Protein AF-A0A529SZR8-F1 (afdb_monomer_lite)

Foldseek 3Di:
DFQAQFFEWLDDDPPIDGLFGFHWFWAFPQQFTQWTFTFGDDDPPPPTFTATDGLQQWAWDDDPNDIHIHHNDHSVRRVPHDGDDCVLQDQDPPPPPPPPDDDDDDDDDDPDDDPDDPRNRDGTHIQVRQAQFWEWQDDDPPIDTLFGFHGFDADSSRGGQWTFTFGDDDPSHPTDTATDGPNQWDWDDDPSDIGIHHNDHSVVRVPDD

Secondary structure (DSSP, 8-state):
---TT-EEES-SSTT--EEEEEEEEEE-TTSBEEEEEEEES-BTTBT-EEEEEEGGGEEEEEETTEEEEEESS-HHHHHHSPPP--GGGSPPPP------PPP------PPP--------PPSSEEGGGTTT-EEES-SSTTPPEEEEEEEEEEPTTSBEEEEEEEES-BTTBT-EEEEEEGGG-EEEEETTEEEEE-SS-HHHHHH--

Radius of gyration: 20.01 Å; chains: 1; bounding box: 51×50×46 Å

Sequence (209 aa):
SNIIGESVYNGTGDDAQNIGKVDDVVFDSSGKAKSAIIGVGGFLGVGKKDVAFDYAKLEWAEKNGDRWLVAKSTKDELNALPAFDRKPYDPAPAQATDATQPANNTTAQAPAAAPAEPVKKAEGNLASNIMGESVYNGTADDAQKIGDVNDIVLAKDGKAESLVIGVGGFLGIGEKNVAYDFAKAKWAEKNGDRWLVAETTKEELQAQP

pLDDT: mean 83.84, std 17.18, range [33.53, 96.88]

Structure (mmCIF, N/CA/C/O backbone):
data_AF-A0A529SZR8-F1
#
_entry.id   AF-A0A529SZR8-F1
#
loop_
_atom_site.group_PDB
_atom_site.id
_atom_site.type_symbol
_atom_site.label_atom_id
_atom_site.label_alt_id
_atom_site.label_comp_id
_atom_site.label_asym_id
_atom_site.label_entity_id
_atom_site.label_seq_id
_atom_site.pdbx_PDB_ins_code
_atom_site.Cartn_x
_atom_site.Cartn_y
_atom_site.Cartn_z
_atom_site.occupancy
_atom_site.B_iso_or_equiv
_atom_site.auth_seq_id
_atom_site.auth_comp_id
_atom_site.auth_asym_id
_atom_site.auth_atom_id
_atom_site.pdbx_PDB_model_num
ATOM 1 N N . SER A 1 1 ? -0.287 9.260 -0.100 1.00 60.16 1 SER A N 1
ATOM 2 C CA . SER A 1 1 ? 0.022 9.289 1.347 1.00 60.16 1 SER A CA 1
ATOM 3 C C . SER A 1 1 ? 0.353 7.888 1.802 1.00 60.16 1 SER A C 1
ATOM 5 O O . SER A 1 1 ? -0.333 6.980 1.346 1.00 60.16 1 SER A O 1
ATOM 7 N N . ASN A 1 2 ? 1.352 7.720 2.672 1.00 76.69 2 ASN A N 1
ATOM 8 C CA . ASN A 1 2 ? 1.673 6.419 3.251 1.00 76.69 2 ASN A CA 1
ATOM 9 C C . ASN A 1 2 ? 0.632 6.076 4.329 1.00 76.69 2 ASN A C 1
ATOM 11 O O . ASN A 1 2 ? 0.364 6.885 5.212 1.00 76.69 2 ASN A O 1
ATOM 15 N N . ILE A 1 3 ? -0.014 4.922 4.192 1.00 88.19 3 ILE A N 1
ATOM 16 C CA . ILE A 1 3 ? -1.025 4.424 5.131 1.00 88.19 3 ILE A CA 1
ATOM 17 C C . ILE A 1 3 ? -0.442 3.409 6.117 1.00 88.19 3 ILE A C 1
ATOM 19 O O . ILE A 1 3 ? -0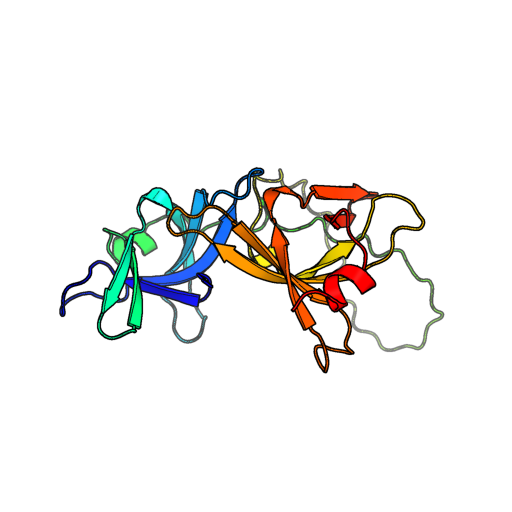.995 3.185 7.190 1.00 88.19 3 ILE A O 1
ATOM 23 N N . ILE A 1 4 ? 0.667 2.768 5.761 1.00 91.12 4 ILE A N 1
ATOM 24 C CA . ILE A 1 4 ? 1.287 1.750 6.597 1.00 91.12 4 ILE A CA 1
ATOM 25 C C . ILE A 1 4 ? 2.010 2.458 7.733 1.00 91.12 4 ILE A C 1
ATOM 27 O O . ILE A 1 4 ? 2.700 3.458 7.548 1.00 91.12 4 ILE A O 1
ATOM 31 N N . GLY A 1 5 ? 1.817 1.950 8.942 1.00 90.62 5 GLY A N 1
ATOM 32 C CA . GLY A 1 5 ? 2.246 2.599 10.166 1.00 90.62 5 GLY A CA 1
ATOM 33 C C . GLY A 1 5 ? 1.282 3.674 10.668 1.00 90.62 5 GLY A C 1
ATOM 34 O O . GLY A 1 5 ? 1.526 4.204 11.754 1.00 90.62 5 GLY A O 1
ATOM 35 N N . GLU A 1 6 ? 0.191 3.973 9.961 1.00 92.88 6 GLU A N 1
ATOM 36 C CA . GLU A 1 6 ? -0.796 4.952 10.414 1.00 92.88 6 GLU A CA 1
ATOM 37 C C . GLU A 1 6 ? -1.554 4.452 11.649 1.00 92.88 6 GLU A C 1
ATOM 39 O O . GLU A 1 6 ? -1.863 3.262 11.780 1.00 92.88 6 GLU A O 1
ATOM 44 N N . SER A 1 7 ? -1.847 5.361 12.576 1.00 93.94 7 SER A N 1
ATOM 45 C CA . SER A 1 7 ? -2.616 5.023 13.770 1.00 93.94 7 SER A CA 1
ATOM 46 C C . SER A 1 7 ? -4.104 4.953 13.448 1.00 93.94 7 SER A C 1
ATOM 48 O O . SER A 1 7 ? -4.646 5.799 12.735 1.00 93.94 7 SER A O 1
ATOM 50 N N . VAL A 1 8 ? -4.778 3.954 14.013 1.00 96.31 8 VAL A N 1
ATOM 51 C CA . VAL A 1 8 ? -6.223 3.781 13.869 1.00 96.31 8 VAL A CA 1
ATOM 52 C C . VAL A 1 8 ? -6.904 4.143 15.182 1.00 96.31 8 VAL A C 1
ATOM 54 O O . VAL A 1 8 ? -6.558 3.610 16.240 1.00 96.31 8 VAL A O 1
ATOM 57 N N . TYR A 1 9 ? -7.888 5.030 15.102 1.00 96.88 9 TYR A N 1
ATOM 58 C CA . TYR A 1 9 ? -8.708 5.496 16.213 1.00 96.88 9 TYR A CA 1
ATOM 59 C C . TYR A 1 9 ? -10.170 5.105 16.016 1.00 96.88 9 TYR A C 1
ATOM 61 O O . TYR A 1 9 ? -10.629 4.893 14.896 1.00 96.88 9 TYR A O 1
ATOM 69 N N . ASN A 1 10 ? -10.925 5.041 17.110 1.00 96.44 10 ASN A N 1
ATOM 70 C CA . ASN A 1 10 ? -12.364 4.769 17.060 1.00 96.44 10 ASN A CA 1
ATOM 71 C C . ASN A 1 10 ? -13.233 5.998 16.708 1.00 96.44 10 ASN A C 1
ATOM 73 O O . ASN A 1 10 ? -14.450 5.876 16.568 1.00 96.44 10 ASN A O 1
ATOM 77 N N . GLY A 1 11 ? -12.631 7.184 16.574 1.00 95.25 11 GLY A N 1
ATOM 78 C CA . GLY A 1 11 ? -13.342 8.433 16.310 1.00 95.25 11 GLY A CA 1
ATOM 79 C C . GLY A 1 11 ? -12.417 9.623 16.048 1.00 95.25 11 GLY A C 1
ATOM 80 O O . GLY A 1 11 ? -11.200 9.478 15.929 1.00 95.25 11 GLY A O 1
ATOM 81 N N . THR A 1 12 ? -13.016 10.813 15.960 1.00 93.69 12 THR A N 1
ATOM 82 C CA . THR A 1 12 ? -12.321 12.099 15.746 1.00 93.69 12 THR A CA 1
ATOM 83 C C . THR A 1 12 ? -12.397 13.050 16.944 1.00 93.69 12 THR A C 1
ATOM 85 O O . THR A 1 12 ? -11.843 14.148 16.887 1.00 93.69 12 THR A O 1
ATOM 88 N N . GLY A 1 13 ? -13.146 12.672 17.984 1.00 89.44 13 GLY A N 1
ATOM 89 C CA . GLY A 1 13 ? -13.326 13.461 19.202 1.00 89.44 13 GLY A CA 1
ATOM 90 C C . GLY A 1 13 ? -12.082 13.462 20.088 1.00 89.44 13 GLY A C 1
ATOM 91 O O . GLY A 1 13 ? -11.157 12.680 19.884 1.00 89.44 13 GLY A O 1
ATOM 92 N N . ASP A 1 14 ? -12.066 14.331 21.096 1.00 87.88 14 ASP A N 1
ATOM 93 C CA . ASP A 1 14 ? -10.957 14.394 22.061 1.00 87.88 14 ASP A CA 1
ATOM 94 C C . ASP A 1 14 ? -10.896 13.148 22.971 1.00 87.88 14 ASP A C 1
ATOM 96 O O . ASP A 1 14 ? -9.876 12.881 23.600 1.00 87.88 14 ASP A O 1
ATOM 100 N N . ASP A 1 15 ? -11.978 12.369 23.020 1.00 91.12 15 ASP A N 1
ATOM 101 C CA . ASP A 1 15 ? -12.096 11.077 23.695 1.00 91.12 15 ASP A CA 1
ATOM 102 C C . ASP A 1 15 ? -11.741 9.881 22.794 1.00 91.12 15 ASP A C 1
ATOM 104 O O . ASP A 1 15 ? -11.826 8.731 23.236 1.00 91.12 15 ASP A O 1
ATOM 108 N N . ALA A 1 16 ? -11.340 10.129 21.540 1.00 93.81 16 ALA A N 1
ATOM 109 C CA . ALA A 1 16 ? -10.971 9.079 20.605 1.00 93.81 16 ALA A CA 1
ATOM 110 C C . ALA A 1 16 ? -9.786 8.263 21.134 1.00 93.81 16 ALA A C 1
ATOM 112 O O . ALA A 1 16 ? -8.747 8.783 21.545 1.00 93.81 16 ALA A O 1
ATOM 113 N N . GLN A 1 17 ? -9.930 6.946 21.079 1.00 94.50 17 GLN A N 1
ATOM 114 C CA . GLN A 1 17 ? -8.947 6.002 21.585 1.00 94.50 17 GLN A CA 1
ATOM 115 C C . GLN A 1 17 ? -8.199 5.366 20.425 1.00 94.50 17 GLN A C 1
ATOM 117 O O . GLN A 1 17 ? -8.811 4.963 19.434 1.00 94.50 17 GLN A O 1
ATOM 122 N N . ASN A 1 18 ? -6.880 5.226 20.571 1.00 94.81 18 ASN A N 1
ATOM 123 C CA . ASN A 1 18 ? -6.089 4.417 19.653 1.00 94.81 18 ASN A CA 1
ATOM 124 C C . ASN A 1 18 ? -6.473 2.941 19.831 1.00 94.81 18 ASN A C 1
ATOM 126 O O . ASN A 1 18 ? -6.299 2.345 20.902 1.00 94.81 18 ASN A O 1
ATOM 130 N N . ILE A 1 19 ? -6.983 2.347 18.760 1.00 95.50 19 ILE A N 1
ATOM 131 C CA . ILE A 1 19 ? -7.411 0.950 18.735 1.00 95.50 19 ILE A CA 1
ATOM 132 C C . ILE A 1 19 ? -6.392 0.048 18.032 1.00 95.50 19 ILE A C 1
ATOM 134 O O . ILE A 1 19 ? -6.389 -1.154 18.291 1.00 95.50 19 ILE A O 1
ATOM 138 N N . GLY A 1 20 ? -5.458 0.607 17.260 1.00 95.12 20 GLY A N 1
ATOM 139 C CA . GLY A 1 20 ? -4.378 -0.142 16.624 1.00 95.12 20 GLY A CA 1
ATOM 140 C C . GLY A 1 20 ? -3.509 0.706 15.699 1.00 95.12 20 GLY A C 1
ATOM 141 O O . GLY A 1 20 ? -3.562 1.939 15.703 1.00 95.12 20 GLY A O 1
ATOM 142 N N . LYS A 1 21 ? -2.706 0.021 14.886 1.00 94.81 21 LYS A N 1
ATOM 143 C CA . LYS A 1 21 ? -1.865 0.608 13.835 1.00 94.81 21 LYS A CA 1
ATOM 144 C C . LYS A 1 21 ? -2.020 -0.211 12.558 1.00 94.81 21 LYS A C 1
ATOM 146 O O . LYS A 1 21 ? -2.128 -1.431 12.635 1.00 94.81 21 LYS A O 1
ATOM 151 N N . VAL A 1 22 ? -2.041 0.437 11.401 1.00 95.50 22 VAL A N 1
ATOM 152 C CA . VAL A 1 22 ? -2.029 -0.272 10.117 1.00 95.50 22 VAL A CA 1
ATOM 153 C C . VAL A 1 22 ? -0.654 -0.894 9.915 1.00 95.50 22 VAL A C 1
ATOM 155 O O . VAL A 1 22 ? 0.346 -0.187 9.862 1.00 95.50 22 VAL A O 1
ATOM 158 N N . ASP A 1 23 ? -0.599 -2.211 9.796 1.00 94.38 23 ASP A N 1
ATOM 159 C CA . ASP A 1 23 ? 0.625 -2.953 9.501 1.00 94.38 23 ASP A CA 1
ATOM 160 C C . ASP A 1 23 ? 0.774 -3.262 8.013 1.00 94.38 23 ASP A C 1
ATOM 162 O O . ASP A 1 23 ? 1.888 -3.464 7.539 1.00 94.38 23 ASP A O 1
ATOM 166 N N . ASP A 1 24 ? -0.339 -3.346 7.283 1.00 95.31 24 ASP A N 1
ATOM 167 C CA . ASP A 1 24 ? -0.343 -3.669 5.858 1.00 95.31 24 ASP A CA 1
ATOM 168 C C . ASP A 1 24 ? -1.673 -3.292 5.194 1.00 95.31 24 ASP A C 1
ATOM 170 O O . ASP A 1 24 ? -2.651 -2.955 5.868 1.00 95.31 24 ASP A O 1
ATOM 174 N N . VAL A 1 25 ? -1.737 -3.402 3.870 1.00 95.81 25 VAL A N 1
ATOM 175 C CA . VAL A 1 25 ? -2.968 -3.234 3.087 1.00 95.81 25 VAL A CA 1
ATOM 176 C C . VAL A 1 25 ? -3.068 -4.339 2.048 1.00 95.81 25 VAL A C 1
ATOM 178 O O . VAL A 1 25 ? -2.117 -4.605 1.324 1.00 95.81 25 VAL A O 1
ATOM 181 N N . VAL A 1 26 ? -4.239 -4.961 1.944 1.00 95.75 26 VAL A N 1
ATOM 182 C CA . VAL A 1 26 ? -4.560 -5.908 0.873 1.00 95.75 26 VAL A CA 1
ATOM 183 C C . VAL A 1 26 ? -5.189 -5.139 -0.282 1.00 95.75 26 VAL A C 1
ATOM 185 O O . VAL A 1 26 ? -6.295 -4.602 -0.150 1.00 95.75 26 VAL A O 1
ATOM 188 N N . PHE A 1 27 ? -4.509 -5.120 -1.421 1.00 94.19 27 PHE A N 1
ATOM 189 C CA . PHE A 1 27 ? -5.023 -4.620 -2.692 1.00 94.19 27 PHE A CA 1
ATOM 190 C C . PHE A 1 27 ? -5.621 -5.751 -3.518 1.00 94.19 27 PHE A C 1
ATOM 192 O O . PHE A 1 27 ? -5.106 -6.866 -3.514 1.00 94.19 27 PHE A O 1
ATOM 199 N N . ASP A 1 28 ? -6.679 -5.469 -4.270 1.00 91.94 28 ASP A N 1
ATOM 200 C CA . ASP A 1 28 ? -7.080 -6.344 -5.369 1.00 91.94 28 ASP A CA 1
ATOM 201 C C . ASP A 1 28 ? -6.142 -6.204 -6.583 1.00 91.94 28 ASP A C 1
ATOM 203 O O . ASP A 1 28 ? -5.186 -5.424 -6.591 1.00 91.94 28 ASP A O 1
ATOM 207 N N . SER A 1 29 ? -6.412 -6.976 -7.635 1.00 84.75 29 SER A N 1
ATOM 208 C CA . SER A 1 29 ? -5.648 -6.943 -8.887 1.00 84.75 29 SER A CA 1
ATOM 209 C C . SER A 1 29 ? -5.723 -5.604 -9.630 1.00 84.75 29 SER A C 1
ATOM 211 O O . SER A 1 29 ? -4.870 -5.339 -10.472 1.00 84.75 29 SER A O 1
ATOM 213 N N . SER A 1 30 ? -6.707 -4.754 -9.319 1.00 87.56 30 SER A N 1
ATOM 214 C CA . SER A 1 30 ? -6.853 -3.410 -9.889 1.00 87.56 30 SER A CA 1
ATOM 215 C C . SER A 1 30 ? -6.124 -2.329 -9.085 1.00 87.56 30 SER A C 1
ATOM 217 O O . SER A 1 30 ? -6.127 -1.163 -9.479 1.00 87.56 30 SER A O 1
ATOM 219 N N . GLY A 1 31 ? -5.506 -2.701 -7.958 1.00 90.50 31 GLY A N 1
ATOM 220 C CA . GLY A 1 31 ? -4.855 -1.766 -7.046 1.00 90.50 31 GLY A CA 1
ATOM 221 C C . GLY A 1 31 ? -5.817 -1.080 -6.081 1.00 90.50 31 GLY A C 1
ATOM 222 O O . GLY A 1 31 ? -5.446 -0.083 -5.466 1.00 90.50 31 GLY A O 1
ATOM 223 N N . LYS A 1 32 ? -7.054 -1.565 -5.926 1.00 94.88 32 LYS A N 1
ATOM 224 C CA . LYS A 1 32 ? -7.981 -1.016 -4.934 1.00 94.88 32 LYS A CA 1
ATOM 225 C C . LYS A 1 32 ? -7.801 -1.715 -3.596 1.00 94.88 32 LYS A C 1
ATOM 227 O O . LYS A 1 32 ? -7.838 -2.942 -3.513 1.00 94.88 32 LYS A O 1
ATOM 232 N N . ALA A 1 33 ? -7.622 -0.932 -2.536 1.00 95.31 33 ALA A N 1
ATOM 233 C CA . ALA A 1 33 ? -7.541 -1.459 -1.185 1.00 95.31 33 ALA A CA 1
ATOM 234 C C . ALA A 1 33 ? -8.872 -2.123 -0.802 1.00 95.31 33 ALA A C 1
ATOM 236 O O . ALA A 1 33 ? -9.926 -1.480 -0.778 1.00 95.31 33 ALA A O 1
ATOM 237 N N . LYS A 1 34 ? -8.825 -3.425 -0.511 1.00 95.75 34 LYS A N 1
ATOM 238 C CA . LYS A 1 34 ? -9.959 -4.189 0.026 1.00 95.75 34 LYS A CA 1
ATOM 239 C C . LYS A 1 34 ? -9.965 -4.158 1.546 1.00 95.75 34 LYS A C 1
ATOM 241 O O . LYS A 1 34 ? -11.023 -4.088 2.167 1.00 95.75 34 LYS A O 1
ATOM 246 N N . SER A 1 35 ? -8.788 -4.246 2.158 1.00 95.69 35 SER A N 1
ATOM 247 C CA . SER A 1 35 ? -8.670 -4.337 3.611 1.00 95.69 35 SER A CA 1
ATOM 248 C C . SER A 1 35 ? -7.387 -3.694 4.107 1.00 95.69 35 SER A C 1
ATOM 250 O O . SER A 1 35 ? -6.339 -3.848 3.487 1.00 95.69 35 SER A O 1
ATOM 252 N N . ALA A 1 36 ? -7.464 -3.012 5.245 1.00 96.50 36 ALA A N 1
ATOM 253 C CA . ALA A 1 36 ? -6.294 -2.661 6.034 1.00 96.50 36 ALA A CA 1
ATOM 254 C C . ALA A 1 36 ? -6.040 -3.774 7.051 1.00 96.50 36 ALA A C 1
ATOM 256 O O . ALA A 1 36 ? -6.969 -4.252 7.706 1.00 96.50 36 ALA A O 1
ATOM 257 N N . ILE A 1 37 ? -4.787 -4.184 7.188 1.00 96.62 37 ILE A N 1
ATOM 258 C CA . ILE A 1 37 ? -4.362 -5.112 8.228 1.00 96.62 37 ILE A CA 1
ATOM 259 C C . ILE A 1 37 ? -3.981 -4.271 9.435 1.00 96.62 37 ILE A C 1
ATOM 261 O O . ILE A 1 37 ? -3.015 -3.514 9.390 1.00 96.62 37 ILE A O 1
ATOM 265 N N . ILE A 1 38 ? -4.781 -4.357 10.491 1.00 96.69 38 ILE A N 1
ATOM 266 C CA . ILE A 1 38 ? -4.620 -3.564 11.704 1.00 96.69 38 ILE A CA 1
ATOM 267 C C . ILE A 1 38 ? -4.003 -4.455 12.776 1.00 96.69 38 ILE A C 1
ATOM 269 O O . ILE A 1 38 ? -4.589 -5.459 13.178 1.00 96.69 38 ILE A O 1
ATOM 273 N N . GLY A 1 39 ? -2.835 -4.059 13.260 1.00 95.81 39 GLY A N 1
ATOM 274 C CA . GLY A 1 39 ? -2.213 -4.625 14.441 1.00 95.81 39 GLY A CA 1
ATOM 275 C C . GLY A 1 39 ? -2.908 -4.123 15.697 1.00 95.81 39 GLY A C 1
ATOM 276 O O . GLY A 1 39 ? -2.880 -2.924 16.002 1.00 95.81 39 GLY A O 1
ATOM 277 N N . VAL A 1 40 ? -3.518 -5.039 16.444 1.00 93.75 40 VAL A N 1
ATOM 278 C CA . VAL A 1 40 ? -4.183 -4.759 17.715 1.00 93.75 40 VAL A CA 1
ATOM 279 C C . VAL A 1 40 ? -3.451 -5.404 18.886 1.00 93.75 40 VAL A C 1
ATOM 281 O O . VAL A 1 40 ? -3.021 -6.557 18.840 1.00 93.75 40 VAL A O 1
ATOM 284 N N . GLY A 1 41 ? -3.295 -4.620 19.955 1.00 83.88 41 GLY A N 1
ATOM 285 C CA . GLY A 1 41 ? -2.601 -5.047 21.169 1.00 83.88 41 GLY A CA 1
ATOM 286 C C . GLY A 1 41 ? -1.080 -5.175 21.018 1.00 83.88 41 GLY A C 1
ATOM 287 O O . GLY A 1 41 ? -0.484 -4.707 20.051 1.00 83.88 41 GLY A O 1
ATOM 288 N N . GLY A 1 42 ? -0.462 -5.793 22.025 1.00 75.06 42 GLY A N 1
ATOM 289 C CA . GLY A 1 42 ? 0.984 -5.976 22.135 1.00 75.06 42 GLY A CA 1
ATOM 290 C C . GLY A 1 42 ? 1.748 -4.752 22.656 1.00 75.06 42 GLY A C 1
ATOM 291 O O . GLY A 1 42 ? 1.393 -3.604 22.398 1.00 75.06 42 GLY A O 1
ATOM 292 N N . PHE A 1 43 ? 2.822 -5.005 23.404 1.00 61.44 43 PHE A N 1
ATOM 293 C CA . PHE A 1 43 ? 3.794 -3.993 23.828 1.00 61.44 43 PHE A CA 1
ATOM 294 C C . PHE A 1 43 ? 5.094 -4.271 23.069 1.00 61.44 43 PHE A C 1
ATOM 296 O O . PHE A 1 43 ? 5.596 -5.394 23.105 1.00 61.44 43 PHE A O 1
ATOM 303 N N . LEU A 1 44 ? 5.606 -3.284 22.325 1.00 71.00 44 LEU A N 1
ATOM 304 C CA . LEU A 1 44 ? 6.820 -3.413 21.498 1.00 71.00 44 LEU A CA 1
ATOM 305 C C . LEU A 1 44 ? 6.785 -4.584 20.485 1.00 71.00 44 LEU A C 1
ATOM 307 O O . LEU A 1 44 ? 7.797 -5.232 20.238 1.00 71.00 44 LEU A O 1
ATOM 311 N N . GLY A 1 45 ? 5.615 -4.876 19.905 1.00 63.28 45 GLY A N 1
ATOM 312 C CA . GLY A 1 45 ? 5.448 -5.916 18.877 1.00 63.28 45 GLY A CA 1
ATOM 313 C C . GLY A 1 45 ? 5.264 -7.342 19.408 1.00 63.28 45 GLY A C 1
ATOM 314 O O . GLY A 1 45 ? 4.886 -8.227 18.644 1.00 63.28 45 GLY A O 1
ATOM 315 N N . VAL A 1 46 ? 5.442 -7.575 20.711 1.00 74.81 46 VAL A N 1
ATOM 316 C CA . VAL A 1 46 ? 5.167 -8.876 21.336 1.00 74.81 46 VAL A CA 1
ATOM 317 C C . VAL A 1 46 ? 3.691 -8.963 21.717 1.00 74.81 46 VAL A C 1
ATOM 319 O O . VAL A 1 46 ? 3.169 -8.079 22.395 1.00 74.81 46 VAL A O 1
ATOM 322 N N . GLY A 1 47 ? 3.016 -10.031 21.285 1.00 82.31 47 GLY A N 1
ATOM 323 C CA . GLY A 1 47 ? 1.587 -10.248 21.550 1.00 82.31 47 GLY A CA 1
ATOM 324 C C . GLY A 1 47 ? 0.649 -9.389 20.696 1.00 82.31 47 GLY A C 1
ATOM 325 O O . GLY A 1 47 ? -0.534 -9.291 21.015 1.00 82.31 47 GLY A O 1
ATOM 326 N N . LYS A 1 48 ? 1.168 -8.759 19.633 1.00 90.56 48 LYS A N 1
ATOM 327 C CA . LYS A 1 48 ? 0.360 -8.078 18.618 1.00 90.56 48 LYS A CA 1
ATOM 328 C C . LYS A 1 48 ? -0.398 -9.112 17.785 1.00 90.56 48 LYS A C 1
ATOM 330 O O . LYS A 1 48 ? 0.166 -10.144 17.419 1.00 90.56 48 LYS A O 1
ATOM 335 N N . LYS A 1 49 ? -1.657 -8.821 17.474 1.00 92.50 49 LYS A N 1
ATOM 336 C CA . LYS A 1 49 ? -2.491 -9.616 16.575 1.00 92.50 49 LYS A CA 1
ATOM 337 C C . LYS A 1 49 ? -2.856 -8.787 15.353 1.00 92.50 49 LYS A C 1
ATOM 339 O O . LYS A 1 49 ? -3.419 -7.709 15.498 1.00 92.50 49 LYS A O 1
ATOM 344 N N . ASP A 1 50 ? -2.587 -9.322 14.173 1.00 95.00 50 ASP A N 1
ATOM 345 C CA . ASP A 1 50 ? -2.995 -8.709 12.913 1.00 95.00 50 ASP A CA 1
ATOM 346 C C . ASP A 1 50 ? -4.433 -9.126 12.600 1.00 95.00 50 ASP A C 1
ATOM 348 O O . ASP A 1 50 ? -4.754 -10.318 12.628 1.00 95.00 50 ASP A O 1
ATOM 352 N N . VAL A 1 51 ? -5.302 -8.166 12.297 1.00 96.62 51 VAL A N 1
ATOM 353 C CA . VAL A 1 51 ? -6.686 -8.426 11.880 1.00 96.62 51 VAL A CA 1
ATOM 354 C C . VAL A 1 51 ? -7.010 -7.659 10.607 1.00 96.62 51 VAL A C 1
ATOM 356 O O . VAL A 1 51 ? -6.571 -6.528 10.423 1.00 96.62 51 VAL A O 1
ATOM 359 N N . ALA A 1 52 ? -7.782 -8.270 9.711 1.00 96.56 52 ALA A N 1
ATOM 360 C CA . ALA A 1 52 ? -8.240 -7.599 8.501 1.00 96.56 52 ALA A CA 1
ATOM 361 C C . ALA A 1 52 ? -9.488 -6.762 8.799 1.00 96.56 52 ALA A C 1
ATOM 363 O O . ALA A 1 52 ? -10.493 -7.281 9.289 1.00 96.56 52 ALA A O 1
ATOM 364 N N . PHE A 1 53 ? -9.435 -5.477 8.459 1.00 96.62 53 PHE A N 1
ATOM 365 C CA . PHE A 1 53 ? -10.560 -4.556 8.541 1.00 96.62 53 PHE A CA 1
ATOM 366 C C . PHE A 1 53 ? -10.893 -4.012 7.152 1.00 96.62 53 PHE A C 1
ATOM 368 O O . PHE A 1 53 ? -10.000 -3.684 6.374 1.00 96.62 53 PHE A O 1
ATOM 375 N N . ASP A 1 54 ? -12.183 -3.922 6.833 1.00 95.94 54 ASP A N 1
ATOM 376 C CA . ASP A 1 54 ? -12.658 -3.431 5.537 1.00 95.94 54 ASP A CA 1
ATOM 377 C C . ASP A 1 54 ? -12.209 -1.982 5.314 1.00 95.94 54 ASP A C 1
ATOM 379 O O . ASP A 1 54 ? -12.570 -1.085 6.080 1.00 95.94 54 ASP A O 1
ATOM 383 N N . TYR A 1 55 ? -11.434 -1.757 4.251 1.00 95.06 55 TYR A N 1
ATOM 384 C CA . TYR A 1 55 ? -10.899 -0.434 3.946 1.00 95.06 55 TYR A CA 1
ATOM 385 C C . TYR A 1 55 ? -12.019 0.579 3.694 1.00 95.06 55 TYR A C 1
ATOM 387 O O . TYR A 1 55 ? -11.906 1.735 4.088 1.00 95.06 55 TYR A O 1
ATOM 395 N N . ALA A 1 56 ? -13.134 0.155 3.092 1.00 94.06 56 ALA A N 1
ATOM 396 C CA . ALA A 1 56 ? -14.250 1.044 2.775 1.00 94.06 56 ALA A CA 1
ATOM 397 C C . ALA A 1 56 ? -14.960 1.595 4.025 1.00 94.06 56 ALA A C 1
ATOM 399 O O . ALA A 1 56 ? -15.744 2.537 3.920 1.00 94.06 56 ALA A O 1
ATOM 400 N N . LYS A 1 57 ? -14.704 1.009 5.201 1.00 95.19 57 LYS A N 1
ATOM 401 C CA . LYS A 1 57 ? -15.225 1.468 6.495 1.00 95.19 57 LYS A CA 1
ATOM 402 C C . LYS A 1 57 ? -14.236 2.345 7.261 1.00 95.19 57 LYS A C 1
ATOM 404 O O . LYS A 1 57 ? -14.544 2.746 8.384 1.00 95.19 57 LYS A O 1
ATOM 409 N N . LEU A 1 58 ? -13.058 2.598 6.692 1.00 95.12 58 LEU A N 1
ATOM 410 C CA . LEU A 1 58 ? -12.077 3.515 7.247 1.00 95.12 58 LEU A CA 1
ATOM 411 C C . LEU A 1 58 ? -12.296 4.919 6.699 1.00 95.12 58 LEU A C 1
ATOM 413 O O . LEU A 1 58 ? -12.546 5.118 5.512 1.00 95.12 58 LEU A O 1
ATOM 417 N N . GLU A 1 59 ? -12.154 5.901 7.575 1.00 93.31 59 GLU A N 1
ATOM 418 C CA . GLU A 1 59 ? -12.279 7.311 7.236 1.00 93.31 59 GLU A CA 1
ATOM 419 C C . GLU A 1 59 ? -10.983 8.025 7.618 1.00 93.31 59 GLU A C 1
ATOM 421 O O . GLU A 1 59 ? -10.472 7.873 8.726 1.00 93.31 59 GLU A O 1
ATOM 426 N N . TRP A 1 60 ? -10.429 8.809 6.697 1.00 92.75 60 TRP A N 1
ATOM 427 C CA . TRP A 1 60 ? -9.304 9.677 7.020 1.00 92.75 60 TRP A CA 1
ATOM 428 C C . TRP A 1 60 ? -9.800 10.891 7.798 1.00 92.75 60 TRP A C 1
ATOM 430 O O . TRP A 1 60 ? -10.667 11.621 7.317 1.00 92.75 60 TRP A O 1
ATOM 440 N N . ALA A 1 61 ? -9.207 11.127 8.962 1.00 92.88 61 ALA A N 1
ATOM 441 C CA . ALA A 1 61 ? -9.416 12.325 9.755 1.00 92.88 61 ALA A CA 1
ATOM 442 C C . ALA A 1 61 ? -8.132 13.149 9.809 1.00 92.88 61 ALA A C 1
ATOM 444 O O . ALA A 1 61 ? -7.031 12.601 9.773 1.00 92.88 61 ALA A O 1
ATOM 445 N N . GLU A 1 62 ? -8.286 14.466 9.884 1.00 91.62 62 GLU A N 1
ATOM 446 C CA . GLU A 1 62 ? -7.176 15.405 9.992 1.00 91.62 62 GLU A CA 1
ATOM 447 C C . GLU A 1 62 ? -7.549 16.526 10.965 1.00 91.62 62 GLU A C 1
ATOM 449 O O . GLU A 1 62 ? -8.653 17.074 10.904 1.00 91.62 62 GLU A O 1
ATOM 454 N N . LYS A 1 63 ? -6.632 16.869 11.870 1.00 89.19 63 LYS A N 1
ATOM 455 C CA . LYS A 1 63 ? -6.776 17.973 12.824 1.00 89.19 63 LYS A CA 1
ATOM 456 C C . LYS A 1 63 ? -5.398 18.544 13.117 1.00 89.19 63 LYS A C 1
ATOM 458 O O . LYS A 1 63 ? -4.490 17.810 13.474 1.00 89.19 63 LYS A O 1
ATOM 463 N N . ASN A 1 64 ? -5.252 19.863 12.997 1.00 89.12 64 ASN A N 1
ATOM 464 C CA . ASN A 1 64 ? -3.993 20.574 13.266 1.00 89.12 64 ASN A CA 1
ATOM 465 C C . ASN A 1 64 ? -2.778 20.059 12.463 1.00 89.12 64 ASN A C 1
ATOM 467 O O . ASN A 1 64 ? -1.647 20.192 12.916 1.00 89.12 64 ASN A O 1
ATOM 471 N N . GLY A 1 65 ? -3.004 19.488 11.275 1.00 85.44 65 GLY A N 1
ATOM 472 C CA . GLY A 1 65 ? -1.952 18.894 10.444 1.00 85.44 65 GLY A CA 1
ATOM 473 C C . GLY A 1 65 ? -1.590 17.450 10.809 1.00 85.44 65 GLY A C 1
ATOM 474 O O . GLY A 1 65 ? -0.897 16.800 10.030 1.00 85.44 65 GLY A O 1
ATOM 475 N N . ASP A 1 66 ? -2.103 16.926 11.925 1.00 87.12 66 ASP A N 1
ATOM 476 C CA . ASP A 1 66 ? -2.035 15.502 12.241 1.00 87.12 66 ASP A CA 1
ATOM 477 C C . ASP A 1 66 ? -3.163 14.774 11.512 1.00 87.12 66 ASP A C 1
ATOM 479 O O . ASP A 1 66 ? -4.326 15.188 11.562 1.00 87.12 66 ASP A O 1
ATOM 483 N N . ARG A 1 67 ? -2.825 13.674 10.842 1.00 89.56 67 ARG A N 1
ATOM 484 C CA . ARG A 1 67 ? -3.765 12.826 10.109 1.00 89.56 67 ARG A CA 1
ATOM 485 C C . ARG A 1 67 ? -3.764 11.433 10.721 1.00 89.56 67 ARG A C 1
ATOM 487 O O . ARG A 1 67 ? -2.712 10.950 11.111 1.00 89.56 67 ARG A O 1
ATOM 494 N N . TRP A 1 68 ? -4.931 10.804 10.798 1.00 92.75 68 TRP A N 1
ATOM 495 C CA . TRP A 1 68 ? -5.082 9.432 11.283 1.00 92.75 68 TRP A CA 1
ATOM 496 C C . TRP A 1 68 ? -6.254 8.728 10.600 1.00 92.75 68 TRP A C 1
ATOM 498 O O . TRP A 1 68 ? -7.076 9.353 9.918 1.00 92.75 68 TRP A O 1
ATOM 508 N N . LEU A 1 69 ? -6.340 7.412 10.784 1.00 95.12 69 LEU A N 1
ATOM 509 C CA . LEU A 1 69 ? -7.472 6.616 10.321 1.00 95.12 69 LEU A CA 1
ATOM 510 C C . LEU A 1 69 ? -8.507 6.444 11.422 1.00 95.12 69 LEU A C 1
ATOM 512 O O . LEU A 1 69 ? -8.177 6.170 12.573 1.00 95.12 69 LEU A O 1
ATOM 516 N N . VAL A 1 70 ? -9.773 6.539 11.046 1.00 96.50 70 VAL A N 1
ATOM 517 C CA . VAL A 1 70 ? -10.916 6.298 11.917 1.00 96.50 70 VAL A CA 1
ATOM 518 C C . VAL A 1 70 ? -11.618 5.029 11.470 1.00 96.50 70 VAL A C 1
ATOM 520 O O . VAL A 1 70 ? -12.030 4.914 10.318 1.00 96.50 70 VAL A O 1
ATOM 523 N N . ALA A 1 71 ? -11.794 4.093 12.395 1.00 96.69 71 ALA A N 1
ATOM 524 C CA . ALA A 1 71 ? -12.651 2.931 12.224 1.00 96.69 71 ALA A CA 1
ATOM 525 C C . ALA 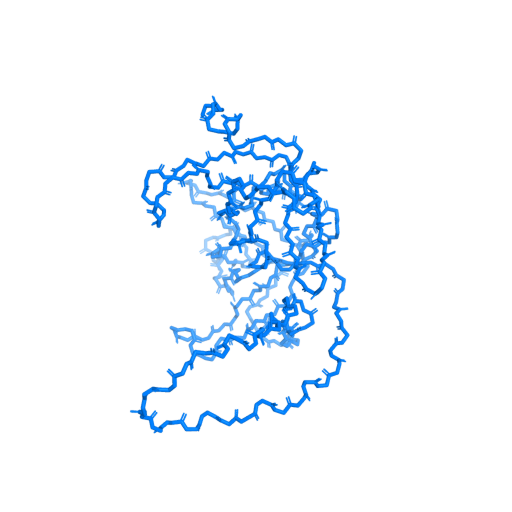A 1 71 ? -13.775 3.006 13.255 1.00 96.69 71 ALA A C 1
ATOM 527 O O . ALA A 1 71 ? -13.511 3.132 14.446 1.00 96.69 71 ALA A O 1
ATOM 528 N N . LYS A 1 72 ? -15.034 2.885 12.831 1.00 94.44 72 LYS A N 1
ATOM 529 C CA . LYS A 1 72 ? -16.194 2.859 13.743 1.00 94.44 72 LYS A CA 1
ATOM 530 C C . LYS A 1 72 ? -16.301 1.500 14.449 1.00 94.44 72 LYS A C 1
ATOM 532 O O . LYS A 1 72 ? -17.223 0.733 14.191 1.00 94.44 72 LYS A O 1
ATOM 537 N N . SER A 1 73 ? -15.302 1.183 15.268 1.00 94.56 73 SER A N 1
ATOM 538 C CA . SER A 1 73 ? -15.146 -0.066 16.014 1.00 94.56 73 SER A CA 1
ATOM 539 C C . SER A 1 73 ? -14.296 0.170 17.267 1.00 94.56 73 SER A C 1
ATOM 541 O O . SER A 1 73 ? -13.660 1.215 17.417 1.00 94.56 73 SER A O 1
ATOM 543 N N . THR A 1 74 ? -14.285 -0.788 18.188 1.00 94.38 74 THR A N 1
ATOM 544 C CA . THR A 1 74 ? -13.487 -0.729 19.419 1.00 94.38 74 THR 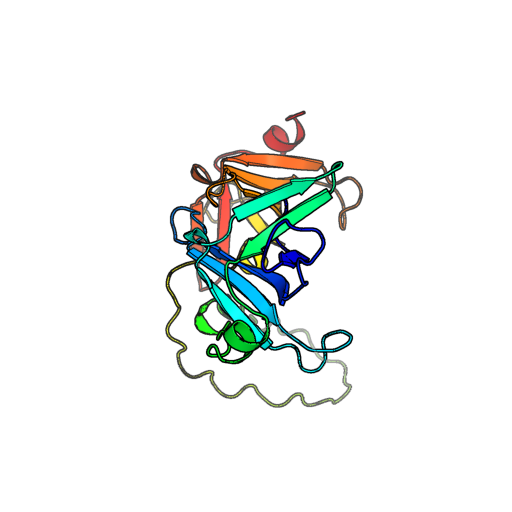A CA 1
ATOM 545 C C . THR A 1 74 ? -12.262 -1.638 19.360 1.00 94.38 74 THR A C 1
ATOM 547 O O . THR A 1 74 ? -12.180 -2.571 18.561 1.00 94.38 74 THR A O 1
ATOM 550 N N . LYS A 1 75 ? -11.295 -1.397 20.252 1.00 92.81 75 LYS A N 1
ATOM 551 C CA . LYS A 1 75 ? -10.110 -2.257 20.381 1.00 92.81 75 LYS A CA 1
ATOM 552 C C . LYS A 1 75 ? -10.489 -3.711 20.685 1.00 92.81 75 LYS A C 1
ATOM 554 O O . LYS A 1 75 ? -9.887 -4.624 20.128 1.00 92.81 75 LYS A O 1
ATOM 559 N N . ASP A 1 76 ? -11.487 -3.922 21.540 1.00 92.50 76 ASP A N 1
ATOM 560 C CA . ASP A 1 76 ? -11.943 -5.259 21.932 1.00 92.50 76 ASP A CA 1
ATOM 561 C C . ASP A 1 76 ? -12.652 -5.985 20.786 1.00 92.50 76 ASP A C 1
ATOM 563 O O . ASP A 1 76 ? -12.416 -7.174 20.575 1.00 92.50 76 ASP A O 1
ATOM 567 N N . GLU A 1 77 ? -13.448 -5.268 19.990 1.00 94.62 77 GLU A N 1
ATOM 568 C CA . GLU A 1 77 ? -14.061 -5.816 18.774 1.00 94.62 77 GLU A CA 1
ATOM 569 C C . GLU A 1 77 ? -13.005 -6.255 17.762 1.00 94.62 77 GLU A C 1
ATOM 571 O O . GLU A 1 77 ? -13.078 -7.373 17.252 1.00 94.62 77 GLU A O 1
ATOM 576 N N . LEU A 1 78 ? -11.989 -5.422 17.515 1.00 94.69 78 LEU A N 1
ATOM 577 C CA . LEU A 1 78 ? -10.883 -5.794 16.636 1.00 94.69 78 LEU A CA 1
ATOM 578 C C . LEU A 1 78 ? -10.102 -6.993 17.193 1.00 94.69 78 LEU A C 1
ATOM 580 O O . LEU A 1 78 ? -9.793 -7.915 16.447 1.00 94.69 78 LEU A O 1
ATOM 584 N N . ASN A 1 79 ? -9.836 -7.043 18.502 1.00 92.00 79 ASN A N 1
ATOM 585 C CA . ASN A 1 79 ? -9.188 -8.195 19.142 1.00 92.00 79 ASN A CA 1
ATOM 586 C C . ASN A 1 79 ? -10.008 -9.490 19.009 1.00 92.00 79 ASN A C 1
ATOM 588 O O . ASN A 1 79 ? -9.421 -10.576 18.936 1.00 92.00 79 ASN A O 1
ATOM 592 N N . ALA A 1 80 ? -11.338 -9.395 18.970 1.00 93.50 80 ALA A N 1
ATOM 593 C CA . ALA A 1 80 ? -12.239 -10.532 18.805 1.00 93.50 80 ALA A CA 1
ATOM 594 C C . ALA A 1 80 ? -12.308 -11.054 17.357 1.00 93.50 80 ALA A C 1
ATOM 596 O O . ALA A 1 80 ? -12.703 -12.204 17.151 1.00 93.50 80 ALA A O 1
ATOM 597 N N . LEU A 1 81 ? -11.895 -10.262 16.358 1.00 94.62 81 LEU A N 1
ATOM 598 C CA . LEU A 1 81 ? -11.832 -10.713 14.965 1.00 94.62 81 LEU A CA 1
ATOM 599 C C . LEU A 1 81 ? -10.832 -11.867 14.789 1.00 94.62 81 LEU A C 1
ATOM 601 O O . LEU A 1 81 ? -9.875 -11.984 15.557 1.00 94.62 81 LEU A O 1
ATOM 605 N N . PRO A 1 82 ? -10.998 -12.732 13.777 1.00 94.44 82 PRO A N 1
ATOM 606 C CA . PRO A 1 82 ? -9.992 -13.733 13.438 1.00 94.44 82 PRO A CA 1
ATOM 607 C C . PRO A 1 82 ? -8.627 -13.096 13.148 1.00 94.44 82 PRO A C 1
ATOM 609 O O . PRO A 1 82 ? -8.551 -12.001 12.591 1.00 94.44 82 PRO A O 1
ATOM 612 N N . ALA A 1 83 ? -7.548 -13.793 13.515 1.00 94.44 83 ALA A N 1
ATOM 613 C CA . ALA A 1 83 ? -6.209 -13.380 13.107 1.00 94.44 83 ALA A CA 1
ATOM 614 C C . ALA A 1 83 ? -6.087 -13.460 11.579 1.00 94.44 83 ALA A C 1
ATOM 616 O O . ALA A 1 83 ? -6.563 -14.417 10.964 1.00 94.44 83 ALA A O 1
ATOM 617 N N . PHE A 1 84 ? -5.457 -12.458 10.978 1.00 95.00 84 PHE A N 1
ATOM 618 C CA . PHE A 1 84 ? -5.187 -12.427 9.552 1.00 95.00 84 PHE A CA 1
ATOM 619 C C . PHE A 1 84 ? -4.101 -13.445 9.193 1.00 95.00 84 PHE A C 1
ATOM 621 O O . PHE A 1 84 ? -3.013 -13.434 9.769 1.00 95.00 84 PHE A O 1
ATOM 628 N N . ASP A 1 85 ? -4.393 -14.317 8.230 1.00 92.81 85 ASP A N 1
ATOM 629 C CA . ASP A 1 85 ? -3.406 -15.237 7.673 1.00 92.81 85 ASP A CA 1
ATOM 630 C C . ASP A 1 85 ? -2.695 -14.571 6.488 1.00 92.81 85 ASP A C 1
ATOM 632 O O . ASP A 1 85 ? -3.295 -14.365 5.431 1.00 92.81 85 ASP A O 1
ATOM 636 N N . ARG A 1 86 ? -1.417 -14.218 6.677 1.00 90.69 86 ARG A N 1
ATOM 637 C CA . ARG A 1 86 ? -0.569 -13.621 5.630 1.00 90.69 86 ARG A CA 1
ATOM 638 C C . ARG A 1 86 ? -0.067 -14.644 4.612 1.00 90.69 86 ARG A C 1
ATOM 640 O O . ARG A 1 86 ? 0.130 -14.275 3.460 1.00 90.69 86 ARG A O 1
ATOM 647 N N . LYS A 1 87 ? 0.077 -15.920 4.991 1.00 89.25 87 LYS A N 1
ATOM 648 C CA . LYS A 1 87 ? 0.748 -16.945 4.165 1.00 89.25 87 LYS A CA 1
ATOM 649 C C . LYS A 1 87 ? 0.184 -17.080 2.746 1.00 89.25 87 LYS A C 1
ATOM 651 O O . LYS A 1 87 ? 0.967 -17.283 1.826 1.00 89.25 87 LYS A O 1
ATOM 656 N N . PRO A 1 88 ? -1.140 -16.964 2.511 1.00 89.50 88 PRO A N 1
ATOM 657 C CA . PRO A 1 88 ? -1.698 -17.026 1.161 1.00 89.50 88 PRO A CA 1
ATOM 658 C C . PRO A 1 88 ? -1.271 -15.885 0.231 1.00 89.50 88 PRO A C 1
ATOM 660 O O . PRO A 1 88 ? -1.487 -15.988 -0.976 1.00 89.50 88 PRO A O 1
ATOM 663 N N . TYR A 1 89 ? -0.734 -14.795 0.776 1.00 87.81 89 TYR A N 1
ATOM 664 C CA . TYR A 1 89 ? -0.282 -13.630 0.018 1.00 87.81 89 TYR A CA 1
ATOM 665 C C . TYR A 1 89 ? 1.228 -13.614 -0.185 1.00 87.81 89 TYR A C 1
ATOM 667 O O . TYR A 1 89 ? 1.689 -12.879 -1.060 1.00 87.81 89 TYR A O 1
ATOM 675 N N . ASP A 1 90 ? 1.978 -14.388 0.603 1.00 83.88 90 ASP A N 1
ATOM 676 C CA . ASP A 1 90 ? 3.432 -14.432 0.523 1.00 83.88 90 ASP A CA 1
ATOM 677 C C . ASP A 1 90 ? 3.870 -14.811 -0.903 1.00 83.88 90 ASP A C 1
ATOM 679 O O . ASP A 1 90 ? 3.262 -15.687 -1.542 1.00 83.88 90 ASP A O 1
ATOM 683 N N . PRO A 1 91 ? 4.907 -14.141 -1.441 1.00 72.81 91 PRO A N 1
ATOM 684 C CA . PRO A 1 91 ? 5.475 -14.539 -2.716 1.00 72.81 91 PRO A CA 1
ATOM 685 C C . PRO A 1 91 ? 5.932 -15.996 -2.627 1.00 72.81 91 PRO A C 1
ATOM 687 O O . PRO A 1 91 ? 6.294 -16.493 -1.556 1.00 72.81 91 PRO A O 1
ATOM 690 N N . ALA A 1 92 ? 5.892 -16.702 -3.761 1.00 67.25 92 ALA A N 1
ATOM 691 C CA . ALA A 1 92 ? 6.422 -18.057 -3.790 1.00 67.25 92 ALA A CA 1
ATOM 692 C C . ALA A 1 92 ? 7.882 -17.995 -3.313 1.00 67.25 92 ALA A C 1
ATOM 694 O O . ALA A 1 92 ? 8.606 -17.097 -3.751 1.00 67.25 92 ALA A O 1
ATOM 695 N N . PRO A 1 93 ? 8.317 -18.880 -2.397 1.00 58.81 93 PRO A N 1
ATOM 696 C CA . PRO A 1 93 ? 9.709 -18.892 -1.989 1.00 58.81 93 PRO A CA 1
ATOM 697 C C . PRO A 1 93 ? 10.551 -19.058 -3.249 1.00 58.81 93 PRO A C 1
ATOM 699 O O . PRO A 1 93 ? 10.349 -20.024 -3.991 1.00 58.81 93 PRO A O 1
ATOM 702 N N . ALA A 1 94 ? 11.446 -18.095 -3.496 1.00 51.47 94 ALA A N 1
ATOM 703 C CA . ALA A 1 94 ? 12.403 -18.176 -4.586 1.00 51.47 94 ALA A CA 1
ATOM 704 C C . ALA A 1 94 ? 13.058 -19.552 -4.498 1.00 51.47 94 ALA A C 1
ATOM 706 O O . ALA A 1 94 ? 13.606 -19.921 -3.450 1.00 51.47 94 ALA A O 1
ATOM 707 N N . GLN A 1 95 ? 12.926 -20.353 -5.555 1.00 38.06 95 GLN A N 1
ATOM 708 C CA . GLN A 1 95 ? 13.634 -21.618 -5.607 1.00 38.06 95 GLN A CA 1
ATOM 709 C C . GLN A 1 95 ? 15.110 -21.255 -5.544 1.00 38.06 95 GLN A C 1
ATOM 711 O O . GLN A 1 95 ? 15.633 -20.628 -6.462 1.00 38.06 95 GLN A O 1
ATOM 716 N N . ALA A 1 96 ? 15.768 -21.593 -4.436 1.00 39.22 96 ALA A N 1
ATOM 717 C CA . ALA A 1 96 ? 17.209 -21.503 -4.356 1.00 39.22 96 ALA A CA 1
ATOM 718 C C . ALA A 1 96 ? 17.755 -22.406 -5.465 1.00 39.22 96 ALA A C 1
ATOM 720 O O . ALA A 1 96 ? 17.783 -23.627 -5.331 1.00 39.22 96 ALA A O 1
ATOM 721 N N . THR A 1 97 ? 18.122 -21.818 -6.601 1.00 33.53 97 THR A N 1
ATOM 722 C CA . THR A 1 97 ? 18.944 -22.503 -7.583 1.00 33.53 97 THR A CA 1
ATOM 723 C C . THR A 1 97 ? 20.256 -22.784 -6.878 1.00 33.53 97 THR A C 1
ATOM 725 O O . THR A 1 97 ? 20.962 -21.841 -6.513 1.00 33.53 97 THR A O 1
ATOM 728 N N . ASP A 1 98 ? 20.531 -24.064 -6.639 1.00 37.38 98 ASP A N 1
ATOM 729 C CA . ASP A 1 98 ? 21.798 -24.576 -6.132 1.00 37.38 98 ASP A CA 1
ATOM 730 C C . ASP A 1 98 ? 22.959 -23.976 -6.938 1.00 37.38 98 ASP A C 1
ATOM 732 O O . ASP A 1 98 ? 23.378 -24.492 -7.975 1.00 37.38 98 ASP A O 1
ATOM 736 N N . ALA A 1 99 ? 23.508 -22.866 -6.453 1.00 37.50 99 ALA A N 1
ATOM 737 C CA . ALA A 1 99 ? 24.845 -22.452 -6.809 1.00 37.50 99 ALA A CA 1
ATOM 738 C C . ALA A 1 99 ? 25.782 -23.381 -6.035 1.00 37.50 99 ALA A C 1
ATOM 740 O O . ALA A 1 99 ? 26.112 -23.138 -4.875 1.00 37.50 99 ALA A O 1
ATOM 741 N N . THR A 1 100 ? 26.185 -24.482 -6.670 1.00 35.84 100 THR A N 1
ATOM 742 C CA . THR A 1 100 ? 27.280 -25.335 -6.205 1.00 35.84 100 THR A CA 1
ATOM 743 C C . THR A 1 100 ? 28.565 -24.509 -6.135 1.00 35.84 100 THR A C 1
ATOM 745 O O . THR A 1 100 ? 29.334 -24.445 -7.094 1.00 35.84 100 THR A O 1
ATOM 748 N N . GLN A 1 101 ? 28.800 -23.860 -4.998 1.00 42.06 101 GLN A N 1
ATOM 749 C CA . GLN A 1 101 ? 30.084 -23.275 -4.639 1.00 42.06 101 GLN A CA 1
ATOM 750 C C . GLN A 1 101 ? 30.840 -24.290 -3.762 1.00 42.06 101 GLN A C 1
ATOM 752 O O . GLN A 1 101 ? 30.277 -24.765 -2.772 1.00 42.06 101 GLN A O 1
ATOM 757 N N . PRO A 1 102 ? 32.087 -24.677 -4.099 1.00 42.66 102 PRO A N 1
ATOM 758 C CA . PRO A 1 102 ? 32.836 -25.648 -3.307 1.00 42.66 102 PRO A CA 1
ATOM 759 C C . PRO A 1 102 ? 33.086 -25.154 -1.878 1.00 42.66 102 PRO A C 1
ATOM 761 O O . PRO A 1 102 ? 33.426 -23.995 -1.646 1.00 42.66 102 PRO A O 1
ATOM 764 N N . ALA A 1 103 ? 32.909 -26.085 -0.945 1.00 40.94 103 ALA A N 1
ATOM 765 C CA . ALA A 1 103 ? 32.873 -25.910 0.497 1.00 40.94 103 ALA A CA 1
ATOM 766 C C . ALA A 1 103 ? 34.138 -25.294 1.121 1.00 40.94 103 ALA A C 1
ATOM 768 O O . ALA A 1 103 ? 35.259 -25.641 0.758 1.00 40.94 103 ALA A O 1
ATOM 769 N N . ASN A 1 104 ? 33.933 -24.516 2.189 1.00 37.84 104 ASN A N 1
ATOM 770 C CA . ASN A 1 104 ? 34.784 -24.575 3.375 1.00 37.84 104 ASN A CA 1
ATOM 771 C C . ASN A 1 104 ? 33.905 -24.560 4.636 1.00 37.84 104 ASN A C 1
ATOM 773 O O . ASN A 1 104 ? 32.986 -23.760 4.783 1.00 37.84 104 ASN A O 1
ATOM 777 N N . ASN A 1 105 ? 34.182 -25.531 5.500 1.00 43.00 105 ASN A N 1
ATOM 778 C CA . ASN A 1 105 ? 33.366 -26.011 6.610 1.00 43.00 105 ASN A CA 1
ATOM 779 C C . ASN A 1 105 ? 33.092 -24.971 7.709 1.00 43.00 105 ASN A C 1
ATOM 781 O O . ASN A 1 105 ? 34.038 -24.418 8.260 1.00 43.00 105 ASN A O 1
ATOM 785 N N . THR A 1 106 ? 31.835 -24.853 8.154 1.00 35.97 106 THR A N 1
ATOM 786 C CA . THR A 1 106 ? 31.442 -24.857 9.582 1.00 35.97 106 THR A CA 1
ATOM 787 C C . THR A 1 106 ? 29.967 -25.268 9.683 1.00 35.97 106 THR A C 1
ATOM 789 O O . THR A 1 106 ? 29.089 -24.668 9.073 1.00 35.97 106 THR A O 1
ATOM 792 N N . THR A 1 107 ? 29.705 -26.342 10.421 1.00 41.66 107 THR A N 1
ATOM 793 C CA . THR A 1 107 ? 28.398 -26.978 10.631 1.00 41.66 107 THR A CA 1
ATOM 794 C C . THR A 1 107 ? 27.447 -26.133 11.482 1.00 41.66 107 THR A C 1
ATOM 796 O O . THR A 1 107 ? 27.654 -25.996 12.685 1.00 41.66 107 THR A O 1
ATOM 799 N N . ALA A 1 108 ? 26.343 -25.694 10.880 1.00 36.78 108 ALA A N 1
ATOM 800 C CA . ALA A 1 108 ? 25.049 -25.528 11.536 1.00 36.78 108 ALA A CA 1
ATOM 801 C C . ALA A 1 108 ? 23.984 -26.057 10.563 1.00 36.78 108 ALA A C 1
ATOM 803 O O . ALA A 1 108 ? 23.608 -25.382 9.609 1.00 36.78 108 ALA A O 1
ATOM 804 N N . GLN A 1 109 ? 23.564 -27.312 10.753 1.00 36.72 109 GLN A N 1
ATOM 805 C CA . GLN A 1 109 ? 22.416 -27.879 10.045 1.00 36.72 109 GLN A CA 1
ATOM 806 C C . GLN A 1 109 ? 21.169 -27.087 10.454 1.00 36.72 109 GLN A C 1
ATOM 808 O O . GLN A 1 109 ? 20.624 -27.291 11.537 1.00 36.72 109 GLN A O 1
ATOM 813 N N . ALA A 1 110 ? 20.731 -26.172 9.591 1.00 41.69 110 ALA A N 1
ATOM 814 C CA . ALA A 1 110 ? 19.360 -25.692 9.616 1.00 41.69 110 ALA A CA 1
ATOM 815 C C . ALA A 1 110 ? 18.436 -26.883 9.288 1.00 41.69 110 ALA A C 1
ATOM 817 O O . ALA A 1 110 ? 18.777 -27.679 8.405 1.00 41.69 110 ALA A O 1
ATOM 818 N N . PRO A 1 111 ? 17.298 -27.056 9.983 1.00 39.31 111 PRO A N 1
ATOM 819 C CA . PRO A 1 111 ? 16.344 -28.102 9.649 1.00 39.31 111 PRO A CA 1
ATOM 820 C C . PRO A 1 111 ? 15.928 -27.967 8.185 1.00 39.31 111 PRO A C 1
ATOM 822 O O . PRO A 1 111 ? 15.524 -26.888 7.752 1.00 39.31 111 PRO A O 1
ATOM 825 N N . ALA A 1 112 ? 16.038 -29.064 7.435 1.00 39.47 112 ALA A N 1
ATOM 826 C CA . ALA A 1 112 ? 15.495 -29.163 6.091 1.00 39.47 112 ALA A CA 1
ATOM 827 C C . ALA A 1 112 ? 14.018 -28.745 6.129 1.00 39.47 112 ALA A C 1
ATOM 829 O O . ALA A 1 112 ? 13.225 -29.333 6.869 1.00 39.47 112 ALA A O 1
ATOM 830 N N . ALA A 1 113 ? 13.673 -27.702 5.372 1.00 43.06 113 ALA A N 1
ATOM 831 C CA . ALA A 1 113 ? 12.300 -27.254 5.229 1.00 43.06 113 ALA A CA 1
ATOM 832 C C . ALA A 1 113 ? 11.466 -28.428 4.700 1.00 43.06 113 ALA A C 1
ATOM 834 O O . ALA A 1 113 ? 11.708 -28.934 3.603 1.00 43.06 113 ALA A O 1
ATOM 835 N N . ALA A 1 114 ? 10.517 -28.894 5.514 1.00 44.97 114 ALA A N 1
ATOM 836 C CA . ALA A 1 114 ? 9.505 -29.837 5.070 1.00 44.97 114 ALA A CA 1
ATOM 837 C C . ALA A 1 114 ? 8.797 -29.254 3.832 1.00 44.97 114 ALA A C 1
ATOM 839 O O . ALA A 1 114 ? 8.602 -28.035 3.784 1.00 44.97 114 ALA A O 1
ATOM 840 N N . PRO A 1 115 ? 8.425 -30.082 2.838 1.00 43.28 115 PRO A N 1
ATOM 841 C CA . PRO A 1 115 ? 7.718 -29.603 1.659 1.00 43.28 115 PRO A CA 1
ATOM 842 C C . PRO A 1 115 ? 6.470 -28.850 2.116 1.00 43.28 115 PRO A C 1
ATOM 844 O O . PRO A 1 115 ? 5.588 -29.431 2.748 1.00 43.28 115 PRO A O 1
ATOM 847 N N . ALA A 1 116 ? 6.447 -27.541 1.859 1.00 54.03 116 ALA A N 1
ATOM 848 C CA . ALA A 1 116 ? 5.313 -26.699 2.187 1.00 54.03 116 ALA A CA 1
ATOM 849 C C . ALA A 1 116 ? 4.081 -27.281 1.488 1.00 54.03 116 ALA A C 1
ATOM 851 O O . ALA A 1 116 ? 4.084 -27.470 0.269 1.00 54.03 116 ALA A O 1
ATOM 852 N N . GLU A 1 117 ? 3.046 -27.613 2.261 1.00 53.00 117 GLU A N 1
ATOM 853 C CA . GLU A 1 117 ? 1.746 -27.963 1.696 1.00 53.00 117 GLU A CA 1
ATOM 854 C C . GLU A 1 117 ? 1.313 -26.848 0.731 1.00 53.00 117 GLU A C 1
ATOM 856 O O . GLU A 1 117 ? 1.596 -25.676 1.003 1.00 53.00 117 GLU A O 1
ATOM 861 N N . PRO A 1 118 ? 0.656 -27.169 -0.398 1.00 57.06 118 PRO A N 1
ATOM 862 C CA . PRO A 1 118 ? 0.271 -26.161 -1.375 1.00 57.06 118 PRO A CA 1
ATOM 863 C C . PRO A 1 118 ? -0.728 -25.183 -0.745 1.00 57.06 118 PRO A C 1
ATOM 865 O O . PRO A 1 118 ? -1.932 -25.443 -0.679 1.00 57.06 118 PRO A O 1
ATOM 868 N N . VAL A 1 119 ? -0.220 -24.045 -0.272 1.00 65.94 119 VAL A N 1
ATOM 869 C CA . VAL A 1 119 ? -1.033 -22.924 0.191 1.00 65.94 119 VAL A CA 1
ATOM 870 C C . VAL A 1 119 ? -1.770 -22.391 -1.030 1.00 65.94 119 VAL A C 1
ATOM 872 O O . VAL A 1 119 ? -1.159 -21.998 -2.025 1.00 65.94 119 VAL A O 1
ATOM 875 N N . LYS A 1 120 ? -3.103 -22.399 -0.987 1.00 73.62 120 LYS A N 1
ATOM 876 C CA . LYS A 1 120 ? -3.898 -21.738 -2.024 1.00 73.62 120 LYS A CA 1
ATOM 877 C C . LYS A 1 120 ? -3.610 -20.242 -1.942 1.00 73.62 120 LYS A C 1
ATOM 879 O O . LYS A 1 120 ? -3.944 -19.633 -0.928 1.00 73.62 120 LYS A O 1
ATOM 884 N N . LYS A 1 121 ? -3.004 -19.668 -2.988 1.00 79.38 121 LYS A N 1
ATOM 885 C CA . LYS A 1 121 ? -2.790 -18.218 -3.069 1.00 79.38 121 LYS A CA 1
ATOM 886 C C . LYS A 1 121 ? -4.131 -17.497 -2.951 1.00 79.38 121 LYS A C 1
ATOM 888 O O . LYS A 1 121 ? -5.105 -17.880 -3.606 1.00 79.38 121 LYS A O 1
ATOM 893 N N . ALA A 1 122 ? -4.177 -16.484 -2.098 1.00 81.88 122 ALA A N 1
ATOM 894 C CA . ALA A 1 122 ? -5.328 -15.603 -2.012 1.00 81.88 122 ALA A CA 1
ATOM 895 C C . ALA A 1 122 ? -5.346 -14.645 -3.208 1.00 81.88 122 ALA A C 1
ATOM 897 O O . ALA A 1 122 ? -4.325 -14.373 -3.838 1.00 81.88 122 ALA A O 1
ATOM 898 N N . GLU A 1 123 ? -6.532 -14.140 -3.527 1.00 80.94 123 GLU A N 1
ATOM 899 C CA . GLU A 1 123 ? -6.682 -13.111 -4.545 1.00 80.94 123 GLU A CA 1
ATOM 900 C C . GLU A 1 123 ? -6.284 -11.746 -3.968 1.00 80.94 123 GLU A C 1
ATOM 902 O O . GLU A 1 123 ? -6.771 -11.345 -2.909 1.00 80.94 123 GLU A O 1
ATOM 907 N N . GLY A 1 124 ? -5.423 -11.026 -4.687 1.00 86.56 124 GLY A N 1
ATOM 908 C CA . GLY A 1 124 ? -4.902 -9.726 -4.273 1.00 86.56 124 GLY A CA 1
ATOM 909 C C . GLY A 1 124 ? -3.432 -9.767 -3.859 1.00 86.56 124 GLY A C 1
ATOM 910 O O . GLY A 1 124 ? -2.750 -10.776 -4.018 1.00 86.56 124 GLY A O 1
ATOM 911 N N . ASN A 1 125 ? -2.932 -8.637 -3.369 1.00 90.12 125 ASN A N 1
ATOM 912 C CA . ASN A 1 125 ? -1.533 -8.436 -3.005 1.00 90.12 125 ASN A CA 1
ATOM 913 C C . ASN A 1 125 ? -1.441 -7.626 -1.714 1.00 90.12 125 ASN A C 1
ATOM 915 O O . ASN A 1 125 ? -2.123 -6.610 -1.582 1.00 90.12 125 ASN A O 1
ATOM 919 N N . LEU A 1 126 ? -0.576 -8.046 -0.791 1.00 92.88 126 LEU A N 1
ATOM 920 C CA . LEU A 1 126 ? -0.189 -7.194 0.330 1.00 92.88 126 LEU A CA 1
ATOM 921 C C . LEU A 1 126 ? 0.700 -6.063 -0.170 1.00 92.88 126 LEU A C 1
ATOM 923 O O . LEU A 1 126 ? 1.566 -6.293 -1.009 1.00 92.88 126 LEU A O 1
ATOM 927 N N . ALA A 1 127 ? 0.512 -4.865 0.370 1.00 92.94 127 ALA A N 1
ATOM 928 C CA . ALA A 1 127 ? 1.332 -3.700 0.076 1.00 92.94 127 ALA A CA 1
ATOM 929 C C . ALA A 1 127 ? 2.813 -3.986 0.340 1.00 92.94 127 ALA A C 1
ATOM 931 O O . ALA A 1 127 ? 3.658 -3.619 -0.470 1.00 92.94 127 ALA A O 1
ATOM 932 N N . SER A 1 128 ? 3.115 -4.703 1.425 1.00 91.56 128 SER A N 1
ATOM 933 C CA . SER A 1 128 ? 4.471 -5.156 1.757 1.00 91.56 128 SER A CA 1
ATOM 934 C C . SER A 1 128 ? 5.107 -6.076 0.712 1.00 91.56 128 SER A C 1
ATOM 936 O O . SER A 1 128 ? 6.326 -6.099 0.619 1.00 91.56 128 SER A O 1
ATOM 938 N N . ASN A 1 129 ? 4.306 -6.773 -0.100 1.00 90.31 129 ASN A N 1
ATOM 939 C CA . ASN A 1 129 ? 4.789 -7.619 -1.199 1.00 90.31 129 ASN A CA 1
ATOM 940 C C . ASN A 1 129 ? 4.917 -6.848 -2.521 1.00 90.31 129 ASN A C 1
ATOM 942 O O . ASN A 1 129 ? 5.399 -7.390 -3.508 1.00 90.31 129 ASN A O 1
ATOM 946 N N . ILE A 1 130 ? 4.418 -5.611 -2.574 1.00 91.25 130 ILE A N 1
ATOM 947 C CA . ILE A 1 130 ? 4.621 -4.692 -3.699 1.00 91.25 130 ILE A CA 1
ATOM 948 C C . ILE A 1 130 ? 5.814 -3.784 -3.393 1.00 91.25 130 ILE A C 1
ATOM 950 O O . ILE A 1 130 ? 6.621 -3.511 -4.271 1.00 91.25 130 ILE A O 1
ATOM 954 N N . MET A 1 131 ? 5.930 -3.308 -2.153 1.00 90.88 131 MET A N 1
ATOM 955 C CA . MET A 1 131 ? 7.089 -2.553 -1.687 1.00 90.88 131 MET A CA 1
ATOM 956 C C . MET A 1 131 ? 8.333 -3.448 -1.670 1.00 90.88 131 MET A C 1
ATOM 958 O O . MET A 1 131 ? 8.287 -4.592 -1.233 1.00 90.88 131 MET A O 1
ATOM 962 N N . GLY A 1 132 ? 9.452 -2.919 -2.147 1.00 88.69 132 GLY A N 1
ATOM 963 C CA . GLY A 1 132 ? 10.701 -3.645 -2.358 1.00 88.69 132 GLY A CA 1
ATOM 964 C C . GLY A 1 132 ? 10.718 -4.515 -3.616 1.00 88.69 132 GLY A C 1
ATOM 965 O O . GLY A 1 132 ? 11.762 -5.078 -3.935 1.00 88.69 132 GLY A O 1
ATOM 966 N N . GLU A 1 133 ? 9.601 -4.622 -4.342 1.00 91.81 133 GLU A N 1
ATOM 967 C CA . GLU A 1 133 ? 9.545 -5.391 -5.581 1.00 91.81 133 GLU A CA 1
ATOM 968 C C . GLU A 1 133 ? 10.400 -4.732 -6.665 1.00 91.81 133 GLU A C 1
ATOM 970 O O . GLU A 1 133 ? 10.384 -3.508 -6.844 1.00 91.81 133 GLU A O 1
ATOM 975 N N . SER A 1 134 ? 11.118 -5.557 -7.424 1.00 92.75 134 SER A N 1
ATOM 976 C CA . SER A 1 134 ? 11.939 -5.064 -8.520 1.00 92.75 134 SER A CA 1
ATOM 977 C C . SER A 1 134 ? 11.075 -4.699 -9.724 1.00 92.75 134 SER A C 1
ATOM 979 O O . SER A 1 134 ? 10.183 -5.442 -10.141 1.00 92.75 134 SER A O 1
ATOM 981 N N . VAL A 1 135 ? 11.381 -3.547 -10.318 1.00 94.94 135 VAL A N 1
ATOM 982 C CA . VAL A 1 135 ? 10.719 -3.056 -11.525 1.00 94.94 135 VAL A CA 1
ATOM 983 C C . VAL A 1 135 ? 11.643 -3.227 -12.726 1.00 94.94 135 VAL A C 1
ATOM 985 O O . VAL A 1 135 ? 12.804 -2.808 -12.698 1.00 94.94 135 VAL A O 1
ATOM 988 N N . TYR A 1 136 ? 11.114 -3.808 -13.799 1.00 95.44 136 TYR A N 1
ATOM 989 C CA . TYR A 1 136 ? 11.794 -4.038 -15.071 1.00 95.44 136 TYR A CA 1
ATOM 990 C C . TYR A 1 136 ? 11.085 -3.310 -16.212 1.00 95.44 136 TYR A C 1
ATOM 992 O O . TYR A 1 136 ? 9.887 -3.036 -16.148 1.00 95.44 136 TYR A O 1
ATOM 1000 N N . ASN A 1 137 ? 11.815 -3.039 -17.290 1.00 94.12 137 ASN A N 1
ATOM 1001 C CA . ASN A 1 137 ? 11.254 -2.424 -18.497 1.00 94.12 137 ASN A CA 1
ATOM 1002 C C . ASN A 1 137 ? 10.478 -3.401 -19.408 1.00 94.12 137 ASN A C 1
ATOM 1004 O O . ASN A 1 137 ? 9.916 -2.990 -20.422 1.00 94.12 137 ASN A O 1
ATOM 1008 N N . GLY A 1 138 ? 10.453 -4.697 -19.082 1.00 93.12 138 GLY A N 1
ATOM 1009 C CA . GLY A 1 138 ? 9.823 -5.719 -19.913 1.00 93.12 138 GLY A CA 1
ATOM 1010 C C . GLY A 1 138 ? 9.803 -7.110 -19.279 1.00 93.12 138 GLY A C 1
ATOM 1011 O O . GLY A 1 138 ? 10.160 -7.297 -18.116 1.00 93.12 138 GLY A O 1
ATOM 1012 N N . THR A 1 139 ? 9.367 -8.093 -20.069 1.00 91.44 139 THR A N 1
ATOM 1013 C CA . THR A 1 139 ? 9.294 -9.519 -19.688 1.00 91.44 139 THR A CA 1
ATOM 1014 C C . THR A 1 139 ? 10.275 -10.415 -20.446 1.00 91.44 139 THR A C 1
ATOM 1016 O O . THR A 1 139 ? 10.346 -11.616 -20.179 1.00 91.44 139 THR A O 1
ATOM 1019 N N . ALA A 1 140 ? 10.990 -9.851 -21.419 1.00 87.88 140 ALA A N 1
ATOM 1020 C CA . ALA A 1 140 ? 11.953 -10.565 -22.244 1.00 87.88 140 ALA A CA 1
ATOM 1021 C C . ALA A 1 140 ? 13.227 -10.918 -21.454 1.00 87.88 140 ALA A C 1
ATOM 1023 O O . ALA A 1 140 ? 13.473 -10.386 -20.375 1.00 87.88 140 ALA A O 1
ATOM 1024 N N . ASP A 1 141 ? 14.040 -11.8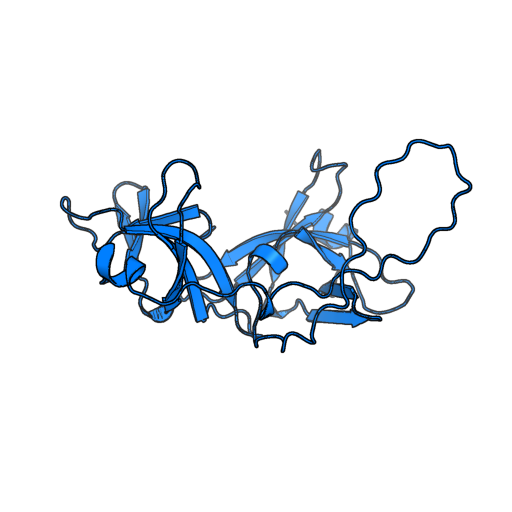32 -21.989 1.00 84.56 141 ASP A N 1
ATOM 1025 C CA . ASP A 1 141 ? 15.286 -12.274 -21.341 1.00 8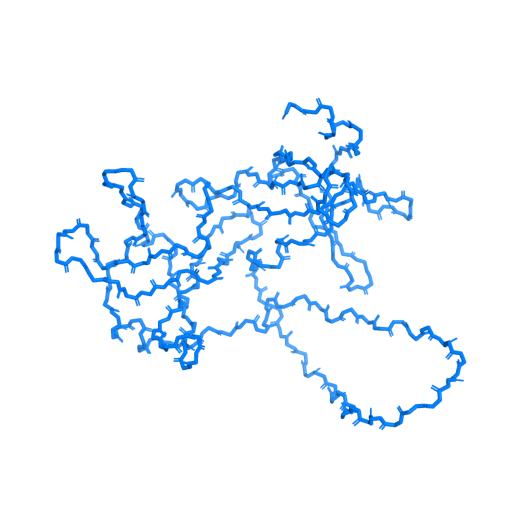4.56 141 ASP A CA 1
ATOM 1026 C C . ASP A 1 141 ? 16.322 -11.147 -21.193 1.00 84.56 141 ASP A C 1
ATOM 1028 O O . ASP A 1 141 ? 17.194 -11.214 -20.331 1.00 84.56 141 ASP A O 1
ATOM 1032 N N . ASP A 1 142 ? 16.221 -10.111 -22.025 1.00 87.12 142 ASP A N 1
ATOM 1033 C CA . ASP A 1 142 ? 17.042 -8.902 -21.995 1.00 87.12 142 ASP A CA 1
ATOM 1034 C C . ASP A 1 142 ? 16.404 -7.758 -21.189 1.00 87.12 142 ASP A C 1
ATOM 1036 O O . ASP A 1 142 ? 16.931 -6.642 -21.192 1.00 87.12 142 ASP A O 1
ATOM 1040 N N . ALA A 1 143 ? 15.292 -8.017 -20.489 1.00 90.50 143 ALA A N 1
ATOM 1041 C CA . ALA A 1 143 ? 14.652 -7.027 -19.637 1.00 90.50 143 ALA A CA 1
ATOM 1042 C C . ALA A 1 143 ? 15.639 -6.509 -18.586 1.00 90.50 143 ALA A C 1
ATOM 1044 O O . ALA A 1 143 ? 16.311 -7.260 -17.876 1.00 90.50 143 ALA A O 1
ATOM 1045 N N . GLN A 1 144 ? 15.704 -5.190 -18.468 1.00 91.88 144 GLN A N 1
ATOM 1046 C CA . GLN A 1 144 ? 16.618 -4.512 -17.565 1.00 91.88 144 GLN A CA 1
ATOM 1047 C C . GLN A 1 144 ? 15.864 -4.064 -16.323 1.00 91.88 144 GLN A C 1
ATOM 1049 O O . GLN A 1 144 ? 14.789 -3.465 -16.421 1.00 91.88 144 GLN A O 1
ATOM 1054 N N . LYS A 1 145 ? 16.457 -4.315 -15.152 1.00 92.50 145 LYS A N 1
ATOM 1055 C CA . LYS A 1 145 ? 15.974 -3.739 -13.900 1.00 92.50 145 LYS A CA 1
ATOM 1056 C C . LYS A 1 145 ? 16.152 -2.226 -13.963 1.00 92.50 145 LYS A C 1
ATOM 1058 O O . LYS A 1 145 ? 17.273 -1.730 -14.109 1.00 92.50 145 LYS A O 1
ATOM 1063 N N . ILE A 1 146 ? 15.048 -1.502 -13.834 1.00 93.19 146 ILE A N 1
ATOM 1064 C CA . ILE A 1 146 ? 15.044 -0.040 -13.831 1.00 93.19 146 ILE A CA 1
ATOM 1065 C C . ILE A 1 146 ? 15.039 0.516 -12.405 1.00 93.19 146 ILE A C 1
ATOM 1067 O O . ILE A 1 146 ? 15.618 1.575 -12.188 1.00 93.19 146 ILE A O 1
ATOM 1071 N N . GLY A 1 147 ? 14.492 -0.211 -11.427 1.00 93.44 147 GLY A N 1
ATOM 1072 C CA . GLY A 1 147 ? 14.443 0.238 -10.035 1.00 93.44 147 GLY A CA 1
ATOM 1073 C C . GLY A 1 147 ? 13.758 -0.744 -9.091 1.00 93.44 147 GLY A C 1
ATOM 1074 O O . GLY A 1 147 ? 13.536 -1.901 -9.453 1.00 93.44 147 GLY A O 1
ATOM 1075 N N . ASP A 1 148 ? 13.412 -0.257 -7.905 1.00 94.12 148 ASP A N 1
ATOM 1076 C CA . ASP A 1 148 ? 12.656 -0.969 -6.870 1.00 94.12 148 ASP A CA 1
ATOM 1077 C C . ASP A 1 148 ? 11.491 -0.097 -6.386 1.00 94.12 148 ASP A C 1
ATOM 1079 O O . ASP A 1 148 ? 11.576 1.131 -6.403 1.00 94.12 148 ASP A O 1
ATOM 1083 N N . VAL A 1 149 ? 10.376 -0.699 -5.977 1.00 94.00 149 VAL A N 1
ATOM 1084 C CA . VAL A 1 149 ? 9.248 0.062 -5.419 1.00 94.00 149 VAL A CA 1
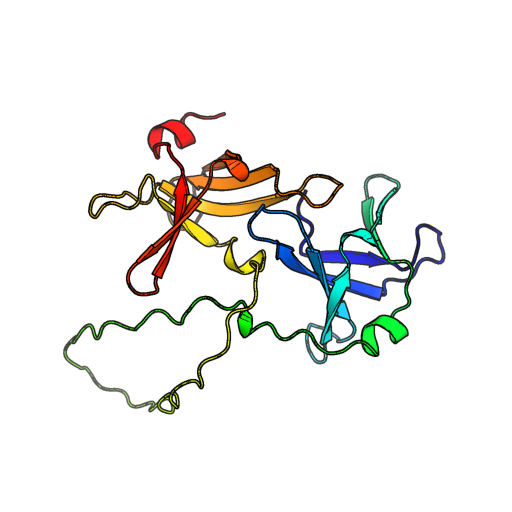ATOM 1085 C C . VAL A 1 149 ? 9.561 0.472 -3.980 1.00 94.00 149 VAL A C 1
ATOM 1087 O O . VAL A 1 149 ? 9.703 -0.378 -3.111 1.00 94.00 149 VAL A O 1
ATOM 1090 N N . ASN A 1 150 ? 9.583 1.767 -3.691 1.00 92.19 150 ASN A N 1
ATOM 1091 C CA . ASN A 1 150 ? 9.804 2.287 -2.340 1.00 92.19 150 ASN A CA 1
ATOM 1092 C C . ASN A 1 150 ? 8.512 2.575 -1.580 1.00 92.19 150 ASN A C 1
ATOM 1094 O O . ASN A 1 150 ? 8.476 2.452 -0.358 1.00 92.19 150 ASN A O 1
ATOM 1098 N N . ASP A 1 151 ? 7.466 2.999 -2.286 1.00 92.62 151 ASP A N 1
ATOM 1099 C CA . ASP A 1 151 ? 6.190 3.375 -1.678 1.00 92.62 151 ASP A CA 1
ATOM 1100 C C . ASP A 1 151 ? 5.042 3.229 -2.688 1.00 92.62 151 ASP A C 1
ATOM 1102 O O . ASP A 1 151 ? 5.253 3.134 -3.901 1.00 92.62 151 ASP A O 1
ATOM 1106 N N . ILE A 1 152 ? 3.811 3.236 -2.186 1.00 93.25 152 ILE A N 1
ATOM 1107 C CA . ILE A 1 152 ? 2.581 3.211 -2.973 1.00 93.25 152 ILE A CA 1
ATOM 1108 C C . ILE A 1 152 ? 1.743 4.420 -2.569 1.00 93.25 152 ILE A C 1
ATOM 1110 O O . ILE A 1 152 ? 1.280 4.552 -1.434 1.00 93.25 152 ILE A O 1
ATOM 1114 N N . VAL A 1 153 ? 1.490 5.313 -3.519 1.00 92.19 153 VAL A N 1
ATOM 1115 C CA . VAL A 1 153 ? 0.628 6.467 -3.293 1.00 92.19 153 VAL A CA 1
ATOM 1116 C C . VAL A 1 153 ? -0.820 6.038 -3.452 1.00 92.19 153 VAL A C 1
ATOM 1118 O O . VAL A 1 153 ? -1.260 5.648 -4.533 1.00 92.19 153 VAL A O 1
ATOM 1121 N N . LEU A 1 154 ? -1.573 6.151 -2.360 1.00 91.50 154 LEU A N 1
ATOM 1122 C CA . LEU A 1 154 ? -3.007 5.894 -2.356 1.00 91.50 154 LEU A CA 1
ATOM 1123 C C . LEU A 1 154 ? -3.819 7.184 -2.440 1.00 91.50 154 LEU A C 1
ATOM 1125 O O . LEU A 1 154 ? -3.563 8.143 -1.698 1.00 91.50 154 LEU A O 1
ATOM 1129 N N . ALA A 1 155 ? -4.853 7.140 -3.275 1.00 90.31 155 ALA A N 1
ATOM 1130 C CA . ALA A 1 155 ? -5.989 8.041 -3.227 1.00 90.31 155 ALA A CA 1
ATOM 1131 C C . ALA A 1 155 ? -6.757 7.874 -1.906 1.00 90.31 155 ALA A C 1
ATOM 1133 O O . ALA A 1 155 ? -6.651 6.866 -1.200 1.00 90.31 155 ALA A O 1
ATOM 1134 N N . LYS A 1 156 ? -7.590 8.867 -1.570 1.00 82.75 156 LYS A N 1
ATOM 1135 C CA . LYS A 1 156 ? -8.407 8.840 -0.341 1.00 82.75 156 LYS A CA 1
ATOM 1136 C C . LYS A 1 156 ? -9.399 7.673 -0.294 1.00 82.75 156 LYS A C 1
ATOM 1138 O O . LYS A 1 156 ? -9.773 7.261 0.796 1.00 82.75 156 LYS A O 1
ATOM 1143 N N . ASP A 1 157 ? -9.818 7.165 -1.450 1.00 86.56 157 ASP A N 1
ATOM 1144 C CA . ASP A 1 157 ? -10.739 6.032 -1.589 1.00 86.56 157 ASP A CA 1
ATOM 1145 C C . ASP A 1 157 ? -10.033 4.660 -1.543 1.00 86.56 157 ASP A C 1
ATOM 1147 O O . ASP A 1 157 ? -10.680 3.621 -1.704 1.00 86.56 157 ASP A O 1
ATOM 1151 N N . GLY A 1 158 ? -8.712 4.654 -1.331 1.00 90.31 158 GLY A N 1
ATOM 1152 C CA . GLY A 1 158 ? -7.889 3.451 -1.263 1.00 90.31 158 GLY A CA 1
ATOM 1153 C C . GLY A 1 158 ? -7.426 2.917 -2.610 1.00 90.31 158 GLY A C 1
ATOM 1154 O O . GLY A 1 158 ? -6.835 1.838 -2.650 1.00 90.31 158 GLY A O 1
ATOM 1155 N N . LYS A 1 159 ? -7.677 3.621 -3.718 1.00 93.94 159 LYS A N 1
ATOM 1156 C CA . LYS A 1 159 ? -7.098 3.256 -5.011 1.00 93.94 159 LYS A CA 1
ATOM 1157 C C . LYS A 1 159 ? -5.609 3.611 -5.045 1.00 93.94 159 LYS A C 1
ATOM 1159 O O . LYS A 1 159 ? -5.236 4.734 -4.717 1.00 93.94 159 LYS A O 1
ATOM 1164 N N . ALA A 1 160 ? -4.766 2.678 -5.472 1.00 94.00 160 ALA A N 1
ATOM 1165 C CA . ALA A 1 160 ? -3.376 2.966 -5.794 1.00 94.00 160 ALA A CA 1
ATOM 1166 C C . ALA A 1 160 ? -3.302 3.861 -7.041 1.00 94.00 160 ALA A C 1
ATOM 1168 O O . ALA A 1 160 ? -3.778 3.491 -8.116 1.00 94.00 160 ALA A O 1
ATOM 1169 N N . GLU A 1 161 ? -2.745 5.059 -6.878 1.00 93.75 161 GLU A N 1
ATOM 1170 C CA . GLU A 1 161 ? -2.551 6.034 -7.955 1.00 93.75 161 GLU A CA 1
ATOM 1171 C C . GLU A 1 161 ? -1.181 5.851 -8.602 1.00 93.75 161 GLU A C 1
ATOM 1173 O O . GLU A 1 161 ? -1.062 5.827 -9.827 1.00 93.75 161 GLU A O 1
ATOM 1178 N N . SER A 1 162 ? -0.142 5.685 -7.785 1.00 93.25 162 SER A N 1
ATOM 1179 C CA . SER A 1 162 ? 1.219 5.531 -8.280 1.00 93.25 162 SER A CA 1
ATOM 1180 C C . SER A 1 162 ? 2.089 4.652 -7.392 1.00 93.25 162 SER A C 1
ATOM 1182 O O . SER A 1 162 ? 1.905 4.559 -6.180 1.00 93.25 162 SER A O 1
ATOM 1184 N N . LEU A 1 163 ? 3.054 4.003 -8.030 1.00 94.12 163 LEU A N 1
ATOM 1185 C CA . LEU A 1 163 ? 4.214 3.392 -7.404 1.00 94.12 163 LEU A CA 1
ATOM 1186 C C . LEU A 1 163 ? 5.318 4.442 -7.342 1.00 94.12 163 LEU A C 1
ATOM 1188 O O . LEU A 1 163 ? 5.625 5.077 -8.350 1.00 94.12 163 LEU A O 1
ATOM 1192 N N . VAL A 1 164 ? 5.931 4.623 -6.182 1.00 94.12 164 VAL A N 1
ATOM 1193 C CA . VAL A 1 164 ? 7.165 5.397 -6.067 1.00 94.12 164 VAL A CA 1
ATOM 1194 C C . VAL A 1 164 ? 8.311 4.440 -6.339 1.00 94.12 164 VAL A C 1
ATOM 1196 O O . VAL A 1 164 ? 8.571 3.550 -5.536 1.00 94.12 164 VAL A O 1
ATOM 1199 N N . ILE A 1 165 ? 8.964 4.599 -7.482 1.00 94.31 165 ILE A N 1
ATOM 1200 C CA . ILE A 1 165 ? 10.071 3.752 -7.916 1.00 94.31 165 ILE A CA 1
ATOM 1201 C C . ILE A 1 165 ? 11.382 4.466 -7.596 1.00 94.31 165 ILE A C 1
ATOM 1203 O O . ILE A 1 165 ? 11.612 5.591 -8.044 1.00 94.31 165 ILE A O 1
ATOM 1207 N N . GLY A 1 166 ? 12.235 3.797 -6.832 1.00 93.88 166 GLY A N 1
ATOM 1208 C CA . GLY A 1 166 ? 13.619 4.166 -6.595 1.00 93.88 166 GLY A CA 1
ATOM 1209 C C . GLY A 1 166 ? 14.490 3.795 -7.789 1.00 93.88 166 GLY A C 1
ATOM 1210 O O . GLY A 1 166 ? 14.595 2.624 -8.153 1.00 93.88 166 GLY A O 1
ATOM 1211 N N . VAL A 1 167 ? 15.103 4.790 -8.431 1.00 92.44 167 VAL A N 1
ATOM 1212 C CA . VAL A 1 167 ? 15.870 4.618 -9.669 1.00 92.44 167 VAL A CA 1
ATOM 1213 C C . VAL A 1 167 ? 17.302 5.112 -9.486 1.00 92.44 167 VAL A C 1
ATOM 1215 O O . VAL A 1 167 ? 17.554 6.293 -9.239 1.00 92.44 167 VAL A O 1
ATOM 1218 N N . GLY A 1 168 ? 18.267 4.214 -9.689 1.00 85.25 168 GLY A N 1
ATOM 1219 C CA . GLY A 1 168 ? 19.693 4.514 -9.531 1.00 85.25 168 GLY A CA 1
ATOM 1220 C C . GLY A 1 168 ? 20.178 4.414 -8.083 1.00 85.25 168 GLY A C 1
ATOM 1221 O O . GLY A 1 168 ? 19.551 3.770 -7.258 1.00 85.25 168 GLY A O 1
ATOM 1222 N N . GLY A 1 169 ? 21.330 5.020 -7.791 1.00 80.62 169 GLY A N 1
ATOM 1223 C CA . GLY A 1 169 ? 21.973 4.909 -6.480 1.00 80.62 169 GLY A CA 1
ATOM 1224 C C . GLY A 1 169 ? 22.624 3.548 -6.202 1.00 80.62 169 GLY A C 1
ATOM 1225 O O . GLY A 1 169 ? 22.545 2.607 -6.993 1.00 80.62 169 GLY A O 1
ATOM 1226 N N . PHE A 1 170 ? 23.324 3.463 -5.073 1.00 72.50 170 PHE A N 1
ATOM 1227 C CA . PHE A 1 170 ? 23.880 2.225 -4.524 1.00 72.50 170 PHE A CA 1
ATOM 1228 C C . PHE A 1 170 ? 23.421 2.122 -3.067 1.00 72.50 170 PHE A C 1
ATOM 1230 O O . PHE A 1 170 ? 23.721 3.010 -2.270 1.00 72.50 170 PHE A O 1
ATOM 1237 N N . LEU A 1 171 ? 22.668 1.068 -2.731 1.00 73.69 171 LEU A N 1
ATOM 1238 C CA . LEU A 1 171 ? 22.101 0.837 -1.390 1.00 73.69 171 LEU A CA 1
ATOM 1239 C C . LEU A 1 171 ? 21.246 2.015 -0.869 1.00 73.69 171 LEU A C 1
ATOM 1241 O O . LEU A 1 171 ? 21.392 2.436 0.277 1.00 73.69 171 LEU A O 1
ATOM 1245 N N . GLY A 1 172 ? 20.398 2.590 -1.730 1.00 69.75 172 GLY A N 1
ATOM 1246 C CA . GLY A 1 172 ? 19.532 3.732 -1.401 1.00 69.75 172 GLY A CA 1
ATOM 1247 C C . GLY A 1 172 ? 20.246 5.091 -1.340 1.00 69.75 172 GLY A C 1
ATOM 1248 O O . GLY A 1 172 ? 19.599 6.131 -1.229 1.00 69.75 172 GLY A O 1
ATOM 1249 N N . ILE A 1 173 ? 21.579 5.130 -1.450 1.00 80.75 173 ILE A N 1
ATOM 1250 C CA . ILE A 1 173 ? 22.333 6.387 -1.505 1.00 80.75 173 ILE A CA 1
ATOM 1251 C C . ILE A 1 173 ? 22.387 6.878 -2.951 1.00 80.75 173 ILE A C 1
ATOM 1253 O O . ILE A 1 173 ? 22.885 6.183 -3.838 1.00 80.75 173 ILE A O 1
ATOM 1257 N N . GLY A 1 174 ? 21.906 8.104 -3.174 1.00 84.88 174 GLY A N 1
ATOM 1258 C CA . GLY A 1 174 ? 21.839 8.718 -4.506 1.00 84.88 174 GLY A CA 1
ATOM 1259 C C . GLY A 1 174 ? 20.720 8.157 -5.385 1.00 84.88 174 GLY A C 1
ATOM 1260 O O . GLY A 1 174 ? 20.735 8.367 -6.596 1.00 84.88 174 GLY A O 1
ATOM 1261 N N . GLU A 1 175 ? 19.782 7.427 -4.786 1.00 89.62 175 GLU A N 1
ATOM 1262 C CA . GLU A 1 175 ? 18.582 6.950 -5.457 1.00 89.62 175 GLU A CA 1
ATOM 1263 C C . GLU A 1 175 ? 17.577 8.089 -5.640 1.00 89.62 175 GLU A C 1
ATOM 1265 O O . GLU A 1 175 ? 17.422 8.959 -4.776 1.00 89.62 175 GLU A O 1
ATOM 1270 N N . LYS A 1 176 ? 16.893 8.087 -6.785 1.00 90.19 176 LYS A N 1
ATOM 1271 C CA . LYS A 1 176 ? 15.839 9.045 -7.098 1.00 90.19 176 LYS A CA 1
ATOM 1272 C C . LYS A 1 176 ? 14.473 8.382 -7.003 1.00 90.19 176 LYS A C 1
ATOM 1274 O O . LYS A 1 176 ? 14.254 7.358 -7.637 1.00 90.19 176 LYS A O 1
ATOM 1279 N N . ASN A 1 177 ? 13.556 9.008 -6.273 1.00 92.25 177 ASN A N 1
ATOM 1280 C CA . ASN A 1 177 ? 12.167 8.570 -6.176 1.00 92.25 177 ASN A CA 1
ATOM 1281 C C . ASN A 1 177 ? 11.339 9.170 -7.308 1.00 92.25 177 ASN A C 1
ATOM 1283 O O . ASN A 1 177 ? 11.235 10.390 -7.413 1.00 92.25 177 ASN A O 1
ATOM 1287 N N . VAL A 1 178 ? 10.736 8.313 -8.125 1.00 93.81 178 VAL A N 1
ATOM 1288 C CA . VAL A 1 178 ? 9.957 8.711 -9.299 1.00 93.81 178 VAL A CA 1
ATOM 1289 C C . VAL A 1 178 ? 8.576 8.084 -9.215 1.00 93.81 178 VAL A C 1
ATOM 1291 O O . VAL A 1 178 ? 8.447 6.878 -9.017 1.00 93.81 178 VAL A O 1
ATOM 1294 N N . ALA A 1 179 ? 7.527 8.890 -9.363 1.00 94.06 179 ALA A N 1
ATOM 1295 C CA . ALA A 1 179 ? 6.163 8.380 -9.370 1.00 94.06 179 ALA A CA 1
ATOM 1296 C C . ALA A 1 179 ? 5.828 7.764 -10.737 1.00 94.06 179 ALA A C 1
ATOM 1298 O O . ALA A 1 179 ? 5.875 8.437 -11.765 1.00 94.06 179 ALA A O 1
ATOM 1299 N N . TYR A 1 180 ? 5.431 6.497 -10.742 1.00 94.38 180 TYR A N 1
ATOM 1300 C CA . TYR A 1 180 ? 4.946 5.780 -11.914 1.00 94.38 180 TYR A CA 1
ATOM 1301 C C . TYR A 1 180 ? 3.488 5.375 -11.719 1.00 94.38 180 TYR A C 1
ATOM 1303 O O . TYR A 1 180 ? 3.109 4.906 -10.652 1.00 94.38 180 TYR A O 1
ATOM 1311 N N . ASP A 1 181 ? 2.659 5.557 -12.742 1.00 94.25 181 ASP A N 1
ATOM 1312 C CA . ASP A 1 181 ? 1.228 5.242 -12.685 1.00 94.25 181 ASP A CA 1
ATOM 1313 C C . ASP A 1 181 ? 1.009 3.750 -12.385 1.00 94.25 181 ASP A C 1
ATOM 1315 O O . ASP A 1 181 ? 1.443 2.882 -13.150 1.00 94.25 181 ASP A O 1
ATOM 1319 N N . PHE A 1 182 ? 0.320 3.453 -11.279 1.00 93.56 182 PHE A N 1
ATOM 1320 C CA . PHE A 1 182 ? 0.064 2.074 -10.859 1.00 93.56 182 PHE A CA 1
ATOM 1321 C C . PHE A 1 182 ? -0.716 1.306 -11.932 1.00 93.56 182 PHE A C 1
ATOM 1323 O O . PHE A 1 182 ? -0.448 0.132 -12.170 1.00 93.56 182 PHE A O 1
ATOM 1330 N N . ALA A 1 183 ? -1.639 1.968 -12.637 1.00 92.44 183 ALA A N 1
ATOM 1331 C CA . ALA A 1 183 ? -2.466 1.337 -13.663 1.00 92.44 183 ALA A CA 1
ATOM 1332 C C . ALA A 1 183 ? -1.682 0.959 -14.931 1.00 92.44 183 ALA A C 1
ATOM 1334 O O . ALA A 1 183 ? -2.165 0.158 -15.733 1.00 92.44 183 ALA A O 1
ATOM 1335 N N . LYS A 1 184 ? -0.490 1.534 -15.133 1.00 93.38 184 LYS A N 1
ATOM 1336 C CA . LYS A 1 184 ? 0.408 1.181 -16.244 1.00 93.38 184 LYS A CA 1
ATOM 1337 C C . LYS A 1 184 ? 1.379 0.065 -15.879 1.00 93.38 184 LYS A C 1
ATOM 1339 O O . LYS A 1 184 ? 1.920 -0.575 -16.779 1.00 93.38 184 LYS A O 1
ATOM 1344 N N . ALA A 1 185 ? 1.596 -0.170 -14.586 1.00 93.19 185 ALA A N 1
ATOM 1345 C CA . ALA A 1 185 ? 2.444 -1.250 -14.119 1.00 93.19 185 ALA A CA 1
ATOM 1346 C C . ALA A 1 185 ? 1.734 -2.597 -14.295 1.00 93.19 185 ALA A C 1
ATOM 1348 O O . ALA A 1 185 ? 0.529 -2.728 -14.073 1.00 93.19 185 ALA A O 1
ATOM 1349 N N . LYS A 1 186 ? 2.485 -3.619 -14.704 1.00 91.88 186 LYS A N 1
ATOM 1350 C CA . LYS A 1 186 ? 1.961 -4.970 -14.927 1.00 91.88 186 LYS A CA 1
ATOM 1351 C C . LYS A 1 186 ? 2.766 -5.971 -14.126 1.00 91.88 186 LYS A C 1
ATOM 1353 O O . LYS A 1 186 ? 3.990 -5.927 -14.131 1.00 91.88 186 LYS A O 1
ATOM 1358 N N . TRP A 1 187 ? 2.084 -6.906 -13.479 1.00 90.19 187 TRP A N 1
ATOM 1359 C CA . TRP A 1 187 ? 2.756 -8.060 -12.897 1.00 90.19 187 TRP A CA 1
ATOM 1360 C C . TRP A 1 187 ? 3.217 -9.004 -14.003 1.00 90.19 187 TRP A C 1
ATOM 1362 O O . TRP A 1 187 ? 2.429 -9.383 -14.872 1.00 90.19 187 TRP A O 1
ATOM 1372 N N . ALA A 1 188 ? 4.483 -9.393 -13.943 1.00 90.44 188 ALA A N 1
ATOM 1373 C CA . ALA A 1 188 ? 5.043 -10.478 -14.725 1.00 90.44 188 ALA A CA 1
ATOM 1374 C C . ALA A 1 188 ? 5.474 -11.601 -13.785 1.00 90.44 188 ALA A C 1
ATOM 1376 O O . ALA A 1 188 ? 5.906 -11.349 -12.663 1.00 90.44 188 ALA A O 1
ATOM 1377 N N . GLU A 1 189 ? 5.328 -12.838 -14.246 1.00 86.81 189 GLU A N 1
ATOM 1378 C CA . GLU A 1 189 ? 5.768 -14.022 -13.519 1.00 86.81 189 GLU A CA 1
ATOM 1379 C C . GLU A 1 189 ? 6.486 -14.960 -14.489 1.00 86.81 189 GLU A C 1
ATOM 1381 O O . GLU A 1 189 ? 5.999 -15.217 -15.595 1.00 86.81 189 GLU A O 1
ATOM 1386 N N . LYS A 1 190 ? 7.640 -15.481 -14.079 1.00 83.50 190 LYS A N 1
ATOM 1387 C CA . LYS A 1 190 ? 8.395 -16.494 -14.819 1.00 83.50 190 LYS A CA 1
ATOM 1388 C C . LYS A 1 190 ? 9.115 -17.393 -13.835 1.00 83.50 190 LYS A C 1
ATOM 1390 O O . LYS A 1 190 ? 9.803 -16.914 -12.949 1.00 83.50 190 LYS A O 1
ATOM 1395 N N . ASN A 1 191 ? 8.966 -18.705 -14.008 1.00 81.06 191 ASN A N 1
ATOM 1396 C CA . ASN A 1 191 ? 9.583 -19.715 -13.140 1.00 81.06 191 ASN A CA 1
ATOM 1397 C C . ASN A 1 191 ? 9.264 -19.544 -11.638 1.00 81.06 191 ASN A C 1
ATOM 1399 O O . ASN A 1 191 ? 10.038 -19.976 -10.793 1.00 81.06 191 ASN A O 1
ATOM 1403 N N . GLY A 1 192 ? 8.117 -18.943 -11.304 1.00 76.31 192 GLY A N 1
ATOM 1404 C CA . GLY A 1 192 ? 7.721 -18.656 -9.921 1.00 76.31 192 GLY A CA 1
ATOM 1405 C C . GLY A 1 192 ? 8.273 -17.343 -9.359 1.00 76.31 192 GLY A C 1
ATOM 1406 O O . GLY A 1 192 ? 7.767 -16.888 -8.334 1.00 76.31 192 GLY A O 1
ATOM 1407 N N . ASP A 1 193 ? 9.218 -16.703 -10.052 1.00 81.06 193 ASP A N 1
ATOM 1408 C CA . ASP A 1 193 ? 9.665 -15.348 -9.742 1.00 81.06 193 ASP A CA 1
ATOM 1409 C C . ASP A 1 193 ? 8.661 -14.348 -10.307 1.00 81.06 193 ASP A C 1
ATOM 1411 O O . ASP A 1 193 ? 8.252 -14.445 -11.469 1.00 81.06 193 ASP A O 1
ATOM 1415 N N . ARG A 1 194 ? 8.260 -13.383 -9.481 1.00 86.00 194 ARG A N 1
ATOM 1416 C CA . ARG A 1 194 ? 7.328 -12.320 -9.854 1.00 86.00 194 ARG A CA 1
ATOM 1417 C C . ARG A 1 194 ? 8.053 -10.985 -9.807 1.00 86.00 194 ARG A C 1
ATOM 1419 O O . ARG A 1 194 ? 8.882 -10.791 -8.935 1.00 86.00 194 ARG A O 1
ATOM 1426 N N . TRP A 1 195 ? 7.744 -10.093 -10.739 1.00 91.25 195 TRP A N 1
ATOM 1427 C CA . TRP A 1 195 ? 8.270 -8.729 -10.755 1.00 91.25 195 TRP A CA 1
ATOM 1428 C C . TRP A 1 195 ? 7.268 -7.766 -11.384 1.00 91.25 195 TRP A C 1
ATOM 1430 O O . TRP A 1 195 ? 6.298 -8.177 -12.036 1.00 91.25 195 TRP A O 1
ATOM 1440 N N . LEU A 1 196 ? 7.501 -6.469 -11.201 1.00 93.88 196 LEU A N 1
ATOM 1441 C CA . LEU A 1 196 ? 6.711 -5.424 -11.840 1.00 93.88 196 LEU A CA 1
ATOM 1442 C C . LEU A 1 196 ? 7.344 -4.999 -13.161 1.00 93.88 196 LEU A C 1
ATOM 1444 O O . LEU A 1 196 ? 8.550 -4.799 -13.265 1.00 93.88 196 LEU A O 1
ATOM 1448 N N . VAL A 1 197 ? 6.512 -4.824 -14.177 1.00 95.62 197 VAL A N 1
ATOM 1449 C CA . VAL A 1 197 ? 6.900 -4.309 -15.486 1.00 95.62 197 VAL A CA 1
ATOM 1450 C C . VAL A 1 197 ? 6.328 -2.916 -15.653 1.00 95.62 197 VAL A C 1
ATOM 1452 O O . VAL A 1 197 ? 5.118 -2.717 -15.534 1.00 95.62 197 VAL A O 1
ATOM 1455 N N . ALA A 1 198 ? 7.201 -1.970 -15.966 1.00 94.62 198 ALA A N 1
ATOM 1456 C CA . ALA A 1 198 ? 6.851 -0.617 -16.349 1.00 94.62 198 ALA A CA 1
ATOM 1457 C C . ALA A 1 198 ? 7.331 -0.385 -17.784 1.00 94.62 198 ALA A C 1
ATOM 1459 O O . ALA A 1 198 ? 8.503 -0.581 -18.087 1.00 94.62 198 ALA A O 1
ATOM 1460 N N . GLU A 1 199 ? 6.439 0.044 -18.674 1.00 91.62 199 GLU A N 1
ATOM 1461 C CA . GLU A 1 199 ? 6.775 0.364 -20.070 1.00 91.62 199 GLU A CA 1
ATOM 1462 C C . GLU A 1 199 ? 7.505 1.720 -20.140 1.00 91.62 199 GLU A C 1
ATOM 1464 O O . GLU A 1 199 ? 6.952 2.729 -20.572 1.00 91.62 199 GLU A O 1
ATOM 1469 N N . THR A 1 200 ? 8.723 1.767 -19.605 1.00 90.44 200 THR A N 1
ATOM 1470 C CA . THR A 1 200 ? 9.603 2.942 -19.545 1.00 90.44 200 THR A CA 1
ATOM 1471 C C . THR A 1 200 ? 11.056 2.493 -19.359 1.00 90.44 200 THR A C 1
ATOM 1473 O O . THR A 1 200 ? 11.326 1.312 -19.127 1.00 90.44 200 THR A O 1
ATOM 1476 N N . THR A 1 201 ? 12.011 3.414 -19.465 1.00 90.94 201 THR A N 1
ATOM 1477 C CA . THR A 1 201 ? 13.434 3.124 -19.259 1.00 90.94 201 THR A CA 1
ATOM 1478 C C . THR A 1 201 ? 13.950 3.725 -17.961 1.00 90.94 201 THR A C 1
ATOM 1480 O O . THR A 1 201 ? 13.367 4.648 -17.385 1.00 90.94 201 THR A O 1
ATOM 1483 N N . LYS A 1 202 ? 15.092 3.210 -17.502 1.00 88.50 202 LYS A N 1
ATOM 1484 C CA . LYS A 1 202 ? 15.787 3.746 -16.333 1.00 88.50 202 LYS A CA 1
ATOM 1485 C C . LYS A 1 202 ? 16.134 5.221 -16.530 1.00 88.50 202 LYS A C 1
ATOM 1487 O O . LYS A 1 202 ? 15.915 6.027 -15.633 1.00 88.50 202 LYS A O 1
ATOM 1492 N N . GLU A 1 203 ? 16.645 5.577 -17.703 1.00 88.75 203 GLU A N 1
ATOM 1493 C CA . GLU A 1 203 ? 17.061 6.935 -18.049 1.00 88.75 203 GLU A CA 1
ATOM 1494 C C . GLU A 1 203 ? 15.870 7.898 -18.072 1.00 88.75 203 GLU A C 1
ATOM 1496 O O . GLU A 1 203 ? 15.981 9.026 -17.594 1.00 88.75 203 GLU A O 1
ATOM 1501 N N . GLU A 1 204 ? 14.720 7.451 -18.582 1.00 88.50 204 GLU A N 1
ATOM 1502 C CA . GLU A 1 204 ? 13.508 8.266 -18.639 1.00 88.50 204 GLU A CA 1
ATOM 1503 C C . GLU A 1 204 ? 12.959 8.550 -17.240 1.00 88.50 204 GLU A C 1
ATOM 1505 O O . GLU A 1 204 ? 12.640 9.699 -16.932 1.00 88.50 204 GLU A O 1
ATOM 1510 N N . LEU A 1 205 ? 12.937 7.545 -16.358 1.00 87.06 205 LEU A N 1
ATOM 1511 C CA . LEU A 1 205 ? 12.577 7.764 -14.958 1.00 87.06 205 LEU A CA 1
ATOM 1512 C C . LEU A 1 205 ? 13.584 8.691 -14.260 1.00 87.06 205 LEU A C 1
ATOM 1514 O O . LEU A 1 205 ? 13.179 9.612 -13.557 1.00 87.06 205 LEU A O 1
ATOM 1518 N N . GLN A 1 206 ? 14.890 8.528 -14.492 1.00 85.62 206 GLN A N 1
ATOM 1519 C CA . GLN A 1 206 ? 15.907 9.418 -13.913 1.00 85.62 206 GLN A CA 1
ATOM 1520 C C . GLN A 1 206 ? 15.760 10.877 -14.367 1.00 85.62 206 GLN A C 1
ATOM 1522 O O . GLN A 1 206 ? 16.091 11.790 -13.603 1.00 85.62 206 GLN A O 1
ATOM 1527 N N . ALA A 1 207 ? 15.259 11.099 -15.583 1.00 87.88 207 ALA A N 1
ATOM 1528 C CA . ALA A 1 207 ? 15.027 12.422 -16.147 1.00 87.88 207 ALA A CA 1
ATOM 1529 C C . ALA A 1 207 ? 13.744 13.105 -15.638 1.00 87.88 207 ALA A C 1
ATOM 1531 O O . ALA A 1 207 ? 13.631 14.325 -15.774 1.00 87.88 207 ALA A O 1
ATOM 1532 N N . GLN A 1 208 ? 12.796 12.368 -15.044 1.00 82.88 208 GLN A N 1
ATOM 1533 C CA . GLN A 1 208 ? 11.602 12.969 -14.431 1.00 82.88 208 GLN A CA 1
ATOM 1534 C C . GLN A 1 208 ? 11.987 13.885 -13.268 1.00 82.88 208 GLN A C 1
ATOM 1536 O O . GLN A 1 208 ? 12.981 13.598 -12.626 1.00 82.88 208 GLN A O 1
ATOM 1541 N N . PRO A 1 209 ? 11.278 14.988 -12.995 1.00 69.44 209 PRO A N 1
ATOM 1542 C CA . PRO A 1 209 ? 11.639 15.923 -11.927 1.00 69.44 209 PRO A CA 1
ATOM 1543 C C . PRO A 1 209 ? 11.682 15.273 -10.538 1.00 69.44 209 PRO A C 1
ATOM 1545 O O . PRO A 1 209 ? 10.765 14.488 -10.217 1.00 69.44 209 PRO A O 1
#